Protein AF-A0AAU9MDN0-F1 (afdb_monomer_lite)

Secondary structure (DSSP, 8-state):
-PPP---S----S--S--PPTTTTT-TTS-SS------TT-TTTTT-TTSPPPP-GGGPPPTTTTTB-TTS-EEEEESSGGGGGGGGGGTTTEEEEE-TT--HHHHHHHHHHHHHTTPPBTTTTTTT--TTTTS-STT---GGGS-TTSTTSSS----PPPP--------PPPPPPP-------------------------------S----HHHHHHHHHHHHHHHHHHHHHGGGS-S------PPPPPPPPP-------

Structure (mmCIF, N/CA/C/O backbone):
data_AF-A0AAU9MDN0-F1
#
_entry.id   AF-A0AAU9MDN0-F1
#
loop_
_atom_site.group_PDB
_atom_site.id
_atom_site.type_symbol
_atom_site.label_atom_id
_atom_site.label_alt_id
_atom_site.label_comp_id
_atom_site.label_asym_id
_atom_site.label_entity_id
_atom_site.label_seq_id
_atom_site.pdbx_PDB_ins_code
_atom_site.Cartn_x
_atom_site.Cartn_y
_atom_site.Cartn_z
_atom_site.occupancy
_atom_site.B_iso_or_equiv
_atom_site.auth_seq_id
_atom_site.auth_comp_id
_atom_site.auth_asym_id
_atom_site.auth_atom_id
_atom_site.pdbx_PDB_model_num
ATOM 1 N N . MET A 1 1 ? -21.970 -11.352 7.120 1.00 69.19 1 MET A N 1
ATOM 2 C CA . MET A 1 1 ? -20.742 -10.568 6.832 1.00 69.19 1 MET A CA 1
ATOM 3 C C . MET A 1 1 ? -21.028 -9.624 5.678 1.00 69.19 1 MET A C 1
ATOM 5 O O . MET A 1 1 ? -21.740 -10.021 4.763 1.00 69.19 1 MET A O 1
ATOM 9 N N . ALA A 1 2 ? -20.500 -8.399 5.714 1.00 78.06 2 ALA A N 1
ATOM 10 C CA . ALA A 1 2 ? -20.718 -7.421 4.650 1.00 78.06 2 ALA A CA 1
ATOM 11 C C . ALA A 1 2 ? -20.192 -7.927 3.293 1.00 78.06 2 ALA A C 1
ATOM 13 O O . ALA A 1 2 ? -19.068 -8.423 3.198 1.00 78.06 2 ALA A O 1
ATOM 14 N N . VAL A 1 3 ? -21.004 -7.788 2.242 1.00 86.06 3 VAL A N 1
ATOM 15 C CA . VAL A 1 3 ? -20.636 -8.150 0.863 1.00 86.06 3 VAL A CA 1
ATOM 16 C C . VAL A 1 3 ? -19.946 -6.953 0.192 1.00 86.06 3 VAL A C 1
ATOM 18 O O . VAL A 1 3 ? -20.498 -5.841 0.234 1.00 86.06 3 VAL A O 1
ATOM 21 N N . PRO A 1 4 ? -18.769 -7.142 -0.439 1.00 90.19 4 PRO A N 1
ATOM 22 C CA . PRO A 1 4 ? -18.042 -6.056 -1.088 1.00 90.19 4 PRO A CA 1
ATOM 23 C C . PRO A 1 4 ? -18.844 -5.453 -2.247 1.00 90.19 4 PRO A C 1
ATOM 25 O O . PRO A 1 4 ? -19.547 -6.151 -2.972 1.00 90.19 4 PRO A O 1
ATOM 28 N N . LYS A 1 5 ? -18.721 -4.136 -2.442 1.00 89.75 5 LYS A N 1
ATOM 29 C CA . LYS A 1 5 ? -19.396 -3.392 -3.528 1.00 89.75 5 LYS A CA 1
ATOM 30 C C . LYS A 1 5 ? -18.687 -3.494 -4.895 1.00 89.75 5 LYS A C 1
ATOM 32 O O . LYS A 1 5 ? -19.172 -2.961 -5.883 1.00 89.75 5 LYS A O 1
ATOM 37 N N . LEU A 1 6 ? -17.488 -4.070 -4.964 1.00 89.75 6 LEU A N 1
ATOM 38 C CA . LEU A 1 6 ? -16.664 -4.030 -6.175 1.00 89.75 6 LEU A CA 1
ATOM 39 C C . LEU A 1 6 ? -17.163 -5.021 -7.245 1.00 89.75 6 LEU A C 1
ATOM 41 O O . LEU A 1 6 ? -16.894 -6.212 -7.140 1.00 89.75 6 LEU A O 1
ATOM 45 N N . ASP A 1 7 ? -17.758 -4.512 -8.325 1.00 88.25 7 ASP A N 1
ATOM 46 C CA . ASP A 1 7 ? -18.227 -5.355 -9.444 1.00 88.25 7 ASP A CA 1
ATOM 47 C C . ASP A 1 7 ? -17.101 -5.765 -10.415 1.00 88.25 7 ASP A C 1
ATOM 49 O O . ASP A 1 7 ? -17.151 -6.798 -11.079 1.00 88.25 7 ASP A O 1
ATOM 53 N N . LYS A 1 8 ? -16.054 -4.937 -10.535 1.00 91.62 8 LYS A N 1
ATOM 54 C CA . LYS A 1 8 ? -14.953 -5.171 -11.484 1.00 91.62 8 LYS A CA 1
ATOM 55 C C . LYS A 1 8 ? -13.886 -6.090 -10.901 1.00 91.62 8 LYS A C 1
ATOM 57 O O . LYS A 1 8 ? -13.297 -5.780 -9.869 1.00 91.62 8 LYS A O 1
ATOM 62 N N . LYS A 1 9 ? -13.505 -7.133 -11.644 1.00 93.19 9 LYS A N 1
ATOM 63 C CA . LYS A 1 9 ? -12.373 -8.003 -11.288 1.00 93.19 9 LYS A CA 1
ATOM 64 C C . LYS A 1 9 ? -11.064 -7.211 -11.169 1.00 93.19 9 LYS A C 1
ATOM 66 O O . LYS A 1 9 ? -10.693 -6.435 -12.051 1.00 93.19 9 LYS A O 1
ATOM 71 N N . ILE A 1 10 ? -10.322 -7.454 -10.091 1.00 95.06 10 ILE A N 1
ATOM 72 C CA . ILE A 1 10 ? -9.016 -6.833 -9.857 1.00 95.06 10 ILE A CA 1
ATOM 73 C C . ILE A 1 10 ? -7.977 -7.484 -10.777 1.00 95.06 10 ILE A C 1
ATOM 75 O O . ILE A 1 10 ? -7.613 -8.644 -10.596 1.00 95.06 10 ILE A O 1
ATOM 79 N N . VAL A 1 11 ? -7.449 -6.716 -11.733 1.00 94.81 11 VAL A N 1
ATOM 80 C CA . VAL A 1 11 ? -6.360 -7.150 -12.623 1.00 94.81 11 VAL A CA 1
ATOM 81 C C . VAL A 1 11 ? -5.083 -6.378 -12.292 1.00 94.81 11 VAL A C 1
ATOM 83 O O . VAL A 1 11 ? -5.055 -5.144 -12.302 1.00 94.81 11 VAL A O 1
ATOM 86 N N . LYS A 1 12 ? -3.994 -7.098 -12.003 1.00 95.00 12 LYS A N 1
ATOM 87 C CA . LYS A 1 12 ? -2.659 -6.514 -11.808 1.00 95.00 12 LYS A CA 1
ATOM 88 C C . LYS A 1 12 ? -1.812 -6.774 -13.053 1.00 95.00 12 LYS A C 1
ATOM 90 O O . LYS A 1 12 ? -1.468 -7.912 -13.335 1.00 95.00 12 LYS A O 1
ATOM 95 N N . LYS A 1 13 ? -1.431 -5.708 -13.766 1.00 95.62 13 LYS A N 1
ATOM 96 C CA . LYS A 1 13 ? -0.592 -5.783 -14.982 1.00 95.62 13 LYS A CA 1
ATOM 97 C C . LYS A 1 13 ? 0.788 -6.394 -14.729 1.00 95.62 13 LYS A C 1
ATOM 99 O O . LYS A 1 13 ? 1.384 -6.994 -15.613 1.00 95.62 13 LYS A O 1
ATOM 104 N N . ARG A 1 14 ? 1.322 -6.203 -13.521 1.00 94.25 14 ARG A N 1
ATOM 105 C CA . ARG A 1 14 ? 2.593 -6.774 -13.082 1.00 94.25 14 ARG A CA 1
ATOM 106 C C . ARG A 1 14 ? 2.520 -7.104 -11.600 1.00 94.25 14 ARG A C 1
ATOM 108 O O . ARG A 1 14 ? 2.112 -6.260 -10.808 1.00 94.25 14 ARG A O 1
ATOM 115 N N . VAL A 1 15 ? 2.959 -8.307 -11.240 1.00 94.19 15 VAL A N 1
ATOM 116 C CA . VAL A 1 15 ? 3.065 -8.758 -9.841 1.00 94.19 15 VAL A CA 1
ATOM 117 C C . VAL A 1 15 ? 4.504 -8.634 -9.328 1.00 94.19 15 VAL A C 1
ATOM 119 O O . VAL A 1 15 ? 4.735 -8.275 -8.175 1.00 94.19 15 VAL A O 1
ATOM 122 N N . LYS A 1 16 ? 5.496 -8.860 -10.202 1.00 93.94 16 LYS A N 1
ATOM 123 C CA . LYS A 1 16 ? 6.920 -8.754 -9.858 1.00 93.94 16 LYS A CA 1
ATOM 124 C C . LYS A 1 16 ? 7.295 -7.317 -9.481 1.00 93.94 16 LYS A C 1
ATOM 126 O O . LYS A 1 16 ? 7.032 -6.380 -10.237 1.00 93.94 16 LYS A O 1
ATOM 131 N N . LYS A 1 17 ? 7.974 -7.164 -8.340 1.00 94.50 17 LYS A N 1
ATOM 132 C CA . LYS A 1 17 ? 8.512 -5.880 -7.871 1.00 94.50 17 LYS A CA 1
ATOM 133 C C . LYS A 1 17 ? 9.587 -5.350 -8.825 1.00 94.50 17 LYS A C 1
ATOM 135 O O . LYS A 1 17 ? 10.364 -6.113 -9.404 1.00 94.50 17 LYS A O 1
ATOM 140 N N . PHE A 1 18 ? 9.651 -4.030 -8.961 1.00 95.88 18 PHE A N 1
ATOM 141 C CA . PHE A 1 18 ? 10.723 -3.353 -9.686 1.00 95.88 18 PHE A CA 1
ATOM 142 C C . PHE A 1 18 ? 11.969 -3.300 -8.801 1.00 95.88 18 PHE A C 1
ATOM 144 O O . PHE A 1 18 ? 12.094 -2.418 -7.956 1.00 95.88 18 PHE A O 1
ATOM 151 N N . LYS A 1 19 ? 12.874 -4.264 -8.978 1.00 95.06 19 LYS A N 1
ATOM 152 C CA . LYS A 1 19 ? 14.134 -4.321 -8.229 1.00 95.06 19 LYS A CA 1
ATOM 153 C C . LYS A 1 19 ? 15.161 -3.361 -8.818 1.00 95.06 19 LYS A C 1
ATOM 155 O O . LYS A 1 19 ? 15.294 -3.272 -10.043 1.00 95.06 19 LYS A O 1
ATOM 160 N N . ARG A 1 20 ? 15.917 -2.674 -7.960 1.00 95.50 20 ARG A N 1
ATOM 161 C CA . ARG A 1 20 ? 17.085 -1.891 -8.384 1.00 95.50 20 ARG A CA 1
ATOM 162 C C . ARG A 1 20 ? 18.111 -2.814 -9.063 1.00 95.50 20 ARG A C 1
ATOM 164 O O . ARG A 1 20 ? 18.390 -3.883 -8.516 1.00 95.50 20 ARG A O 1
ATOM 171 N N . PRO A 1 21 ? 18.682 -2.442 -10.226 1.00 94.00 21 PRO A N 1
ATOM 172 C CA . PRO A 1 21 ? 19.736 -3.247 -10.833 1.00 94.00 21 PRO A CA 1
ATOM 173 C C . PRO A 1 21 ? 20.902 -3.382 -9.858 1.00 94.00 21 PRO A C 1
ATOM 175 O O . PRO A 1 21 ? 21.239 -2.406 -9.183 1.00 94.00 21 PRO A O 1
ATOM 178 N N . HIS A 1 22 ? 21.511 -4.564 -9.830 1.00 92.75 22 HIS A N 1
ATOM 179 C CA . HIS A 1 22 ? 22.658 -4.899 -8.996 1.00 92.75 22 HIS A CA 1
ATOM 180 C C . HIS A 1 22 ? 22.382 -5.072 -7.488 1.00 92.75 22 HIS A C 1
ATOM 182 O O . HIS A 1 22 ? 23.324 -5.223 -6.715 1.00 92.75 22 HIS A O 1
ATOM 188 N N . SER A 1 23 ? 21.115 -5.058 -7.060 1.00 94.62 23 SER A N 1
ATOM 189 C CA . SER A 1 23 ? 20.733 -5.312 -5.654 1.00 94.62 23 SER A CA 1
ATOM 190 C C . SER A 1 23 ? 20.836 -6.782 -5.231 1.00 94.62 23 SER A C 1
ATOM 192 O O . SER A 1 23 ? 20.790 -7.098 -4.051 1.00 94.62 23 SER A O 1
ATOM 194 N N . ASP A 1 24 ? 20.968 -7.672 -6.203 1.00 93.12 24 ASP A N 1
ATOM 195 C CA . ASP A 1 24 ? 21.075 -9.119 -6.071 1.00 93.12 24 ASP A CA 1
ATOM 196 C C . ASP A 1 24 ? 22.480 -9.590 -5.663 1.00 93.12 24 ASP A C 1
ATOM 198 O O . ASP A 1 24 ? 22.595 -10.519 -4.872 1.00 93.12 24 ASP A O 1
ATOM 202 N N . TRP A 1 25 ? 23.539 -8.928 -6.138 1.00 93.44 25 TRP A N 1
ATOM 203 C CA . TRP A 1 25 ? 24.933 -9.269 -5.799 1.00 93.44 25 TRP A CA 1
ATOM 204 C C . TRP A 1 25 ? 25.565 -8.303 -4.793 1.00 93.44 25 TRP A C 1
ATOM 206 O O . TRP A 1 25 ? 26.497 -8.679 -4.090 1.00 93.44 25 TRP A O 1
ATOM 216 N N . LYS A 1 26 ? 25.079 -7.056 -4.696 1.00 93.88 26 LYS A N 1
ATOM 217 C CA . LYS A 1 26 ? 25.593 -6.059 -3.744 1.00 93.88 26 LYS A CA 1
ATOM 218 C C . LYS A 1 26 ? 24.603 -5.811 -2.617 1.00 93.88 26 LYS A C 1
ATOM 220 O O . LYS A 1 26 ? 23.637 -5.075 -2.790 1.00 93.88 26 LYS A O 1
ATOM 225 N N . ILE A 1 27 ? 24.927 -6.300 -1.422 1.00 94.69 27 ILE A N 1
ATOM 226 C CA . ILE A 1 27 ? 24.117 -6.122 -0.201 1.00 94.69 27 ILE A CA 1
ATOM 227 C C . ILE A 1 27 ? 23.950 -4.634 0.175 1.00 94.69 27 ILE A C 1
ATOM 229 O O . ILE A 1 27 ? 22.906 -4.216 0.687 1.00 94.69 27 ILE A O 1
ATOM 233 N N . CYS A 1 28 ? 24.954 -3.798 -0.122 1.00 96.12 28 CYS A N 1
ATOM 234 C CA . CYS A 1 28 ? 24.878 -2.348 0.087 1.00 96.12 28 CYS A CA 1
ATOM 235 C C . CYS A 1 28 ? 23.832 -1.672 -0.822 1.00 96.12 28 CYS A C 1
ATOM 237 O O . CYS A 1 28 ? 23.254 -0.641 -0.467 1.00 96.12 28 CYS A O 1
ATOM 239 N N . VAL A 1 29 ? 23.532 -2.267 -1.981 1.00 95.19 29 VAL A N 1
ATOM 240 C CA . VAL A 1 29 ? 22.537 -1.766 -2.927 1.00 95.19 29 VAL A CA 1
ATOM 241 C C . VAL A 1 29 ? 21.167 -2.322 -2.546 1.00 95.19 29 VAL A C 1
ATOM 243 O O . VAL A 1 29 ? 20.805 -3.442 -2.882 1.00 95.19 29 VAL A O 1
ATOM 246 N N . LYS A 1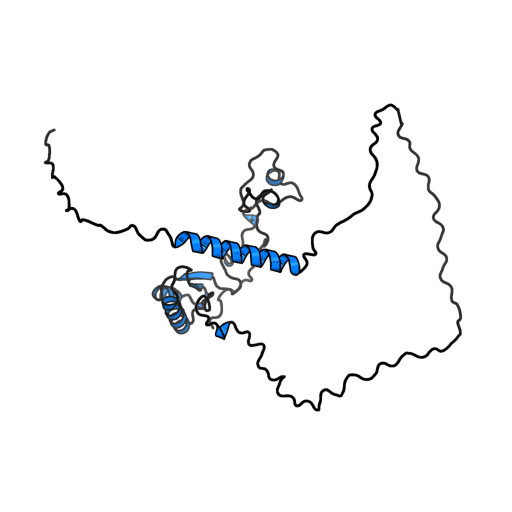 30 ? 20.357 -1.502 -1.872 1.00 95.88 30 LYS A N 1
ATOM 247 C CA . LYS A 1 30 ? 18.993 -1.891 -1.484 1.00 95.88 30 LYS A CA 1
ATOM 248 C C . LYS A 1 30 ? 18.093 -2.155 -2.700 1.00 95.88 30 LYS A C 1
ATOM 250 O O . LYS A 1 30 ? 18.216 -1.495 -3.733 1.00 95.88 30 LYS A O 1
ATOM 255 N N . GLU A 1 31 ? 17.135 -3.067 -2.529 1.00 95.44 31 GLU A N 1
ATOM 256 C CA . GLU A 1 31 ? 16.195 -3.510 -3.574 1.00 95.44 31 GLU A CA 1
ATOM 257 C C . GLU A 1 31 ? 15.239 -2.399 -4.052 1.00 95.44 31 GLU A C 1
ATOM 259 O O . GLU A 1 31 ? 14.734 -2.463 -5.175 1.00 95.44 31 GLU A O 1
ATOM 264 N N . ASN A 1 32 ? 15.023 -1.358 -3.234 1.00 96.12 32 ASN A N 1
ATOM 265 C CA . ASN A 1 32 ? 14.142 -0.235 -3.559 1.00 96.12 32 ASN A CA 1
ATOM 266 C C . ASN A 1 32 ? 14.541 0.438 -4.884 1.00 96.12 32 ASN A C 1
ATOM 268 O O . ASN A 1 32 ? 15.697 0.826 -5.082 1.00 96.12 32 ASN A O 1
ATOM 272 N N . TRP A 1 33 ? 13.564 0.607 -5.776 1.00 96.06 33 TRP A N 1
ATOM 273 C CA . TRP A 1 33 ? 13.793 1.126 -7.115 1.00 96.06 33 TRP A CA 1
ATOM 274 C C . TRP A 1 33 ? 14.420 2.525 -7.091 1.00 96.06 33 TRP A C 1
ATOM 276 O O . TRP A 1 33 ? 13.941 3.449 -6.434 1.00 96.06 33 TRP A O 1
ATOM 286 N N . ARG A 1 34 ? 15.476 2.702 -7.887 1.00 95.25 34 ARG A N 1
ATOM 287 C CA . ARG A 1 34 ? 16.082 3.998 -8.202 1.00 95.25 34 ARG A CA 1
ATOM 288 C C . ARG A 1 34 ? 16.349 4.044 -9.699 1.00 95.25 34 ARG A C 1
ATOM 290 O O . ARG A 1 34 ? 16.872 3.081 -10.259 1.00 95.25 34 ARG A O 1
ATOM 297 N N . ARG A 1 35 ? 16.000 5.157 -10.349 1.00 95.25 35 ARG A N 1
ATOM 298 C CA . ARG A 1 35 ? 16.222 5.328 -11.790 1.00 95.25 35 ARG A CA 1
ATOM 299 C C . ARG A 1 35 ? 17.735 5.369 -12.079 1.00 95.25 35 ARG A C 1
ATOM 301 O O . ARG A 1 35 ? 18.407 6.244 -11.531 1.00 95.25 35 ARG A O 1
ATOM 308 N N . PRO A 1 36 ? 18.285 4.461 -12.909 1.00 96.06 36 PRO A N 1
ATOM 309 C CA . PRO A 1 36 ? 19.705 4.481 -13.248 1.00 96.06 36 PRO A CA 1
ATOM 310 C C . PRO A 1 36 ? 20.035 5.697 -14.121 1.00 96.06 36 PRO A C 1
ATOM 312 O O . PRO A 1 36 ? 19.347 5.956 -15.109 1.00 96.06 36 PRO A O 1
ATOM 315 N N . LYS A 1 37 ? 21.088 6.433 -13.749 1.00 96.44 37 LYS A N 1
ATOM 316 C CA . LYS A 1 37 ? 21.510 7.670 -14.430 1.00 96.44 37 LYS A CA 1
ATOM 317 C C . LYS A 1 37 ? 22.693 7.478 -15.390 1.00 96.44 37 LYS A C 1
ATOM 319 O O . LYS A 1 37 ? 22.777 8.201 -16.372 1.00 96.44 37 LYS A O 1
ATOM 324 N N . GLY A 1 38 ? 23.565 6.497 -15.136 1.00 96.31 38 GLY A N 1
ATOM 325 C CA . GLY A 1 38 ? 24.814 6.302 -15.886 1.00 96.31 38 GLY A CA 1
ATOM 326 C C . GLY A 1 38 ? 24.624 6.051 -17.386 1.00 96.31 38 GLY A C 1
ATOM 327 O O . GLY A 1 38 ? 23.648 5.412 -17.805 1.00 96.31 38 GLY A O 1
ATOM 328 N N . ILE A 1 39 ? 25.576 6.534 -18.188 1.00 96.06 39 ILE A N 1
ATOM 329 C CA . ILE A 1 39 ? 25.499 6.492 -19.652 1.00 96.06 39 ILE A CA 1
ATOM 330 C C . ILE A 1 39 ? 25.466 5.060 -20.194 1.00 96.06 39 ILE A C 1
ATOM 332 O O . ILE A 1 39 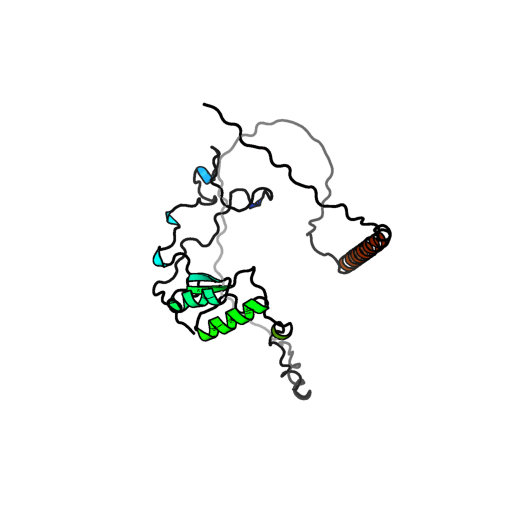? 24.644 4.801 -21.077 1.00 96.06 39 ILE A O 1
ATOM 336 N N . ASP A 1 40 ? 26.221 4.136 -19.591 1.00 96.06 40 ASP A N 1
ATOM 337 C CA . ASP A 1 40 ? 26.353 2.722 -19.995 1.00 96.06 40 ASP A CA 1
ATOM 338 C C . ASP A 1 40 ? 25.369 1.777 -19.308 1.00 96.06 40 ASP A C 1
ATOM 340 O O . ASP A 1 40 ? 25.414 0.557 -19.475 1.00 96.06 40 ASP A O 1
ATOM 344 N N . SER A 1 41 ? 24.428 2.314 -18.526 1.00 96.06 41 SER A N 1
ATOM 345 C CA . SER A 1 41 ? 23.441 1.466 -17.870 1.00 96.06 41 SER A CA 1
ATOM 346 C C . SER A 1 41 ? 22.545 0.775 -18.899 1.00 96.06 41 SER A C 1
ATOM 348 O O . SER A 1 41 ? 21.703 1.412 -19.540 1.00 96.06 41 SER A O 1
ATOM 350 N N . ARG A 1 42 ? 22.655 -0.558 -18.977 1.00 95.69 42 ARG A N 1
ATOM 351 C CA . ARG A 1 42 ? 21.802 -1.393 -19.838 1.00 95.69 42 ARG A CA 1
ATOM 352 C C . ARG A 1 42 ? 20.307 -1.188 -19.568 1.00 95.69 42 ARG A C 1
ATOM 354 O O . ARG A 1 42 ? 19.497 -1.171 -20.489 1.00 95.69 42 ARG A O 1
ATOM 361 N N . VAL A 1 43 ? 19.944 -0.970 -18.302 1.00 96.06 43 VAL A N 1
ATOM 362 C CA . VAL A 1 43 ? 18.557 -0.701 -17.887 1.00 96.06 43 VAL A CA 1
ATOM 363 C C . VAL A 1 43 ? 18.077 0.661 -18.395 1.00 96.06 43 VAL A C 1
ATOM 365 O O . VAL A 1 43 ? 16.969 0.747 -18.915 1.00 96.06 43 VAL A O 1
ATOM 368 N N . ARG A 1 44 ? 18.906 1.716 -18.311 1.00 96.25 44 ARG A N 1
ATOM 369 C CA . ARG A 1 44 ? 18.563 3.056 -18.834 1.00 96.25 44 ARG A CA 1
ATOM 370 C C . ARG A 1 44 ? 18.349 3.028 -20.349 1.00 96.25 44 ARG A C 1
ATOM 372 O O . ARG A 1 44 ? 17.407 3.644 -20.837 1.00 96.25 44 ARG A O 1
ATOM 379 N N . ARG A 1 45 ? 19.200 2.284 -21.065 1.00 96.19 45 ARG A N 1
ATOM 380 C CA . ARG A 1 45 ? 19.129 2.070 -22.522 1.00 96.19 45 ARG A CA 1
ATOM 381 C C . ARG A 1 45 ? 18.033 1.072 -22.949 1.00 96.19 45 ARG A C 1
ATOM 383 O O . ARG A 1 45 ? 17.836 0.883 -24.139 1.00 96.19 45 ARG A O 1
ATOM 390 N N . LYS A 1 46 ? 17.293 0.473 -22.001 1.00 95.25 46 LYS A N 1
ATOM 391 C CA . LYS A 1 46 ? 16.170 -0.460 -22.238 1.00 95.25 46 LYS A CA 1
ATOM 392 C C . LYS A 1 46 ? 16.530 -1.691 -23.084 1.00 95.25 46 LYS A C 1
ATOM 394 O O . LYS A 1 46 ? 15.729 -2.135 -23.903 1.00 95.25 46 LYS A O 1
ATOM 399 N N . PHE A 1 47 ? 17.710 -2.271 -22.867 1.00 96.12 47 PHE A N 1
ATOM 400 C CA . PHE A 1 47 ? 18.047 -3.549 -23.501 1.00 96.12 47 PHE A CA 1
ATOM 401 C C . PHE A 1 47 ? 17.052 -4.658 -23.112 1.00 96.12 47 PHE A C 1
ATOM 403 O O . PHE A 1 47 ? 16.410 -4.612 -22.059 1.00 96.12 47 PHE A O 1
ATOM 410 N N . LYS A 1 48 ? 16.930 -5.682 -23.960 1.00 95.12 48 LYS A N 1
ATOM 411 C CA . LYS A 1 48 ? 16.158 -6.892 -23.643 1.00 95.12 48 LYS A CA 1
ATOM 412 C C . LYS A 1 48 ? 16.894 -7.721 -22.576 1.00 95.12 48 LYS A C 1
ATOM 414 O O . LYS A 1 48 ? 18.105 -7.604 -22.416 1.00 95.12 48 LYS A O 1
ATOM 419 N N . GLY A 1 49 ? 16.158 -8.524 -21.808 1.00 93.12 49 GLY A N 1
ATOM 420 C CA . GLY A 1 49 ? 16.723 -9.417 -20.781 1.00 93.12 49 GLY A CA 1
ATOM 421 C C . GLY A 1 49 ? 17.129 -8.754 -19.456 1.00 93.12 49 GLY A C 1
ATOM 422 O O . GLY A 1 49 ? 17.384 -9.458 -18.483 1.00 93.12 49 GLY A O 1
ATOM 423 N N . VAL A 1 50 ? 17.141 -7.419 -19.363 1.00 93.31 50 VAL A N 1
ATOM 424 C CA . VAL A 1 50 ? 17.398 -6.704 -18.099 1.00 93.31 50 VAL A CA 1
ATOM 425 C C . VAL A 1 50 ? 16.105 -6.299 -17.386 1.00 93.31 50 VAL A C 1
ATOM 427 O O . VAL A 1 50 ? 14.997 -6.429 -17.912 1.00 93.31 50 VAL A O 1
ATOM 430 N N . THR A 1 51 ? 16.223 -5.806 -16.150 1.00 92.38 51 THR A N 1
ATOM 431 C CA . THR A 1 51 ? 15.061 -5.359 -15.377 1.00 92.38 51 THR A CA 1
ATOM 432 C C . THR A 1 51 ? 14.346 -4.195 -16.067 1.00 92.38 51 THR A C 1
ATOM 434 O O . THR A 1 51 ? 14.921 -3.142 -16.331 1.00 92.38 51 THR A O 1
ATOM 437 N N . LEU A 1 52 ? 13.053 -4.381 -16.349 1.00 93.75 52 LEU A N 1
ATOM 438 C CA . LEU A 1 52 ? 12.204 -3.334 -16.921 1.00 93.75 52 LEU A CA 1
ATOM 439 C C . LEU A 1 52 ? 12.057 -2.163 -15.945 1.00 93.75 52 LEU A C 1
ATOM 441 O O . LEU A 1 52 ? 11.839 -2.379 -14.750 1.00 93.75 52 LEU A O 1
ATOM 445 N N . MET A 1 53 ? 12.105 -0.942 -16.472 1.00 95.06 53 MET A N 1
ATOM 446 C CA . MET A 1 53 ? 11.846 0.277 -15.706 1.00 95.06 53 MET A CA 1
ATOM 447 C C . MET A 1 53 ? 10.349 0.418 -15.366 1.00 95.06 53 MET A C 1
ATOM 449 O O . MET A 1 53 ? 9.520 -0.151 -16.075 1.00 95.06 53 MET A O 1
ATOM 453 N N . PRO A 1 54 ? 9.981 1.147 -14.296 1.00 96.88 54 PRO A N 1
ATOM 454 C CA . PRO A 1 54 ? 8.609 1.570 -14.042 1.00 96.88 54 PRO A CA 1
ATOM 455 C C . PRO A 1 54 ? 8.166 2.672 -15.009 1.00 96.88 54 PRO A C 1
ATOM 457 O O . PRO A 1 54 ? 8.883 3.649 -15.238 1.00 96.88 54 PRO A O 1
ATOM 460 N N . ASN A 1 55 ? 6.945 2.524 -15.516 1.00 95.50 55 ASN A N 1
ATOM 461 C CA . ASN A 1 55 ? 6.278 3.413 -16.465 1.00 95.50 55 ASN A CA 1
ATOM 462 C C . ASN A 1 55 ? 4.828 3.601 -16.000 1.00 95.50 55 ASN A C 1
ATOM 464 O O . ASN A 1 55 ? 4.267 2.703 -15.364 1.00 95.50 55 ASN A O 1
ATOM 468 N N . ILE A 1 56 ? 4.177 4.688 -16.429 1.00 96.69 56 ILE A N 1
ATOM 469 C CA . ILE A 1 56 ? 2.743 4.918 -16.182 1.00 96.69 56 ILE A CA 1
ATOM 470 C C . ILE A 1 56 ? 1.857 3.780 -16.725 1.00 96.69 56 ILE A C 1
ATOM 472 O O . ILE A 1 56 ? 0.843 3.438 -16.121 1.00 96.69 56 ILE A O 1
ATOM 476 N N . GLY A 1 57 ? 2.289 3.109 -17.802 1.00 96.38 57 GLY A N 1
ATOM 477 C CA . GLY A 1 57 ? 1.566 1.994 -18.424 1.00 96.38 57 GLY A CA 1
ATOM 478 C C . GLY A 1 57 ? 1.318 0.792 -17.503 1.00 96.38 57 GLY A C 1
ATOM 479 O O . GLY A 1 57 ? 0.322 0.091 -17.682 1.00 96.38 57 GLY A O 1
ATOM 480 N N . TYR A 1 58 ? 2.145 0.588 -16.470 1.00 96.31 58 TYR A N 1
ATOM 481 C CA . TYR A 1 58 ? 1.931 -0.468 -15.469 1.00 96.31 58 TYR A CA 1
ATOM 482 C C . TYR A 1 58 ? 0.874 -0.111 -14.413 1.00 96.31 58 TYR A C 1
ATOM 484 O O . TYR A 1 58 ? 0.529 -0.959 -13.589 1.00 96.31 58 TYR A O 1
ATOM 492 N N . GLY A 1 59 ? 0.346 1.117 -14.422 1.00 95.69 59 GLY A N 1
ATOM 493 C CA . GLY A 1 59 ? -0.710 1.549 -13.512 1.00 95.69 59 GLY A CA 1
ATOM 494 C C . GLY A 1 59 ? -1.957 0.665 -13.613 1.00 95.69 59 GLY A C 1
ATOM 495 O O . GLY A 1 59 ? -2.393 0.308 -14.711 1.00 95.69 59 GLY A O 1
ATOM 496 N N . SER A 1 60 ? -2.522 0.309 -12.457 1.00 95.31 60 SER A N 1
ATOM 497 C CA . SER A 1 60 ? -3.807 -0.401 -12.356 1.00 95.31 60 SER A CA 1
ATOM 498 C C . SER A 1 60 ? -4.982 0.522 -12.697 1.00 95.31 60 SER A C 1
ATOM 500 O O . SER A 1 60 ? -4.844 1.749 -12.629 1.00 95.31 60 SER A O 1
ATOM 502 N N . ASP A 1 61 ? -6.130 -0.072 -13.055 1.00 95.31 61 ASP A N 1
ATOM 503 C CA . ASP A 1 61 ? -7.372 0.671 -13.311 1.00 95.31 61 ASP A CA 1
ATOM 504 C C . ASP A 1 61 ? -7.708 1.572 -12.111 1.00 95.31 61 ASP A C 1
ATOM 506 O O . ASP A 1 61 ? -7.581 1.162 -10.954 1.00 95.31 61 ASP A O 1
ATOM 510 N N . LYS A 1 62 ? -8.153 2.801 -12.386 1.00 94.38 62 LYS A N 1
ATOM 511 C CA . LYS A 1 62 ? -8.491 3.809 -11.376 1.00 94.38 62 LYS A CA 1
ATOM 512 C C . LYS A 1 62 ? -9.541 3.279 -10.396 1.00 94.38 62 LYS A C 1
ATOM 514 O O . LYS A 1 62 ? -9.420 3.539 -9.204 1.00 94.38 62 LYS A O 1
ATOM 519 N N . LYS A 1 63 ? -10.508 2.482 -10.875 1.00 92.94 63 LYS A N 1
ATOM 520 C CA . LYS A 1 63 ? -11.553 1.876 -10.029 1.00 92.94 63 LYS A CA 1
ATOM 521 C C . LYS A 1 63 ? -11.018 0.801 -9.074 1.00 92.94 63 LYS A C 1
ATOM 523 O O . LYS A 1 63 ? -11.505 0.711 -7.959 1.00 92.94 63 LYS A O 1
ATOM 528 N N . THR A 1 64 ? -10.014 0.016 -9.476 1.00 94.25 64 THR A N 1
ATOM 529 C CA . THR A 1 64 ? -9.476 -1.117 -8.678 1.00 94.25 64 THR A CA 1
ATOM 530 C C . THR A 1 64 ? -8.206 -0.759 -7.897 1.00 94.25 64 THR A C 1
ATOM 532 O O . THR A 1 64 ? -7.605 -1.595 -7.211 1.00 94.25 64 THR A O 1
ATOM 535 N N . ARG A 1 65 ? -7.753 0.494 -7.999 1.00 94.19 65 ARG A N 1
ATOM 536 C CA . ARG A 1 65 ? -6.561 0.972 -7.305 1.00 94.19 65 ARG A CA 1
ATOM 537 C C . ARG A 1 65 ? -6.794 0.956 -5.790 1.00 94.19 65 ARG A C 1
ATOM 539 O O . ARG A 1 65 ? -7.848 1.361 -5.317 1.00 94.19 65 ARG A O 1
ATOM 546 N N . HIS A 1 66 ? -5.789 0.504 -5.039 1.00 94.25 66 HIS A N 1
ATOM 547 C CA . HIS A 1 66 ? -5.802 0.401 -3.568 1.00 94.25 66 HIS A CA 1
ATOM 548 C C . HIS A 1 66 ? -6.824 -0.575 -2.955 1.00 94.25 66 HIS A C 1
ATOM 550 O O . HIS A 1 66 ? -6.969 -0.603 -1.736 1.00 94.25 66 HIS A O 1
ATOM 556 N N . TYR A 1 67 ? -7.475 -1.412 -3.762 1.00 94.88 67 TYR A N 1
ATOM 557 C CA . TYR A 1 67 ? -8.279 -2.517 -3.246 1.00 94.88 67 TYR A CA 1
ATOM 558 C C . TYR A 1 67 ? -7.410 -3.690 -2.788 1.00 94.88 67 TYR A C 1
ATOM 560 O O . TYR A 1 67 ? -6.391 -4.017 -3.414 1.00 94.88 67 TYR A O 1
ATOM 568 N N . LEU A 1 68 ? -7.852 -4.323 -1.706 1.00 93.88 68 LEU A N 1
ATOM 569 C CA . LEU A 1 68 ? -7.375 -5.607 -1.219 1.00 93.88 68 LEU A CA 1
ATOM 570 C C . LEU A 1 68 ? -7.994 -6.744 -2.051 1.00 93.88 68 LEU A C 1
ATOM 572 O O . LEU A 1 68 ? -9.013 -6.549 -2.716 1.00 93.88 68 LEU A O 1
ATOM 576 N N . PRO A 1 69 ? -7.401 -7.950 -2.016 1.00 92.62 69 PRO A N 1
ATOM 577 C CA . PRO A 1 69 ? -7.961 -9.114 -2.706 1.00 92.62 69 PRO A CA 1
ATOM 578 C C . PRO A 1 69 ? -9.345 -9.528 -2.178 1.00 92.62 69 PRO A C 1
ATOM 580 O O . PRO A 1 69 ? -10.088 -10.175 -2.902 1.00 92.62 69 PRO A O 1
ATOM 583 N N . ASN A 1 70 ? -9.709 -9.116 -0.958 1.00 90.75 70 ASN A N 1
ATOM 584 C CA . ASN A 1 70 ? -11.037 -9.324 -0.369 1.00 90.75 70 ASN A CA 1
ATOM 585 C C . ASN A 1 70 ? -12.142 -8.436 -0.985 1.00 90.75 70 ASN A C 1
ATOM 587 O O . ASN A 1 70 ? -13.301 -8.576 -0.614 1.00 90.75 70 ASN A O 1
ATOM 591 N N . GLY A 1 71 ? -11.800 -7.504 -1.884 1.00 92.31 71 GLY A N 1
ATOM 592 C CA . GLY A 1 71 ? -12.762 -6.596 -2.515 1.00 92.31 71 GLY A CA 1
ATOM 593 C C . GLY A 1 71 ? -13.057 -5.312 -1.731 1.00 92.31 71 GLY A C 1
ATOM 594 O O . GLY A 1 71 ? -13.872 -4.510 -2.183 1.00 92.31 71 GLY A O 1
ATOM 595 N N . PHE A 1 72 ? -12.362 -5.061 -0.619 1.00 94.62 72 PHE A N 1
ATOM 596 C CA . PHE A 1 72 ? -12.472 -3.835 0.177 1.00 94.62 72 PHE A CA 1
ATOM 597 C C . PHE A 1 72 ? -11.238 -2.938 0.016 1.00 94.62 72 PHE A C 1
ATOM 599 O O . PHE A 1 72 ? -10.156 -3.378 -0.374 1.00 94.62 72 PHE A O 1
ATOM 606 N N . LYS A 1 73 ? -11.377 -1.653 0.340 1.00 94.62 73 LYS A N 1
ATOM 607 C CA . LYS A 1 73 ? -10.249 -0.736 0.545 1.00 94.62 73 LYS A CA 1
ATOM 608 C C . LYS A 1 73 ? -9.837 -0.766 2.011 1.00 94.62 73 LYS A C 1
ATOM 610 O O . LYS A 1 73 ? -10.692 -0.726 2.887 1.00 94.62 73 LYS A O 1
ATOM 615 N N . LYS A 1 74 ? -8.538 -0.777 2.299 1.00 94.88 74 LYS A N 1
ATOM 616 C CA . LYS A 1 74 ? -8.084 -0.684 3.692 1.00 94.88 74 LYS A CA 1
ATOM 617 C C . LYS A 1 74 ? -8.232 0.729 4.240 1.00 94.88 74 LYS A C 1
ATOM 619 O O . LYS A 1 74 ? -7.844 1.692 3.579 1.00 94.88 74 LYS A O 1
ATOM 624 N N . PHE A 1 75 ? -8.726 0.820 5.463 1.00 95.50 75 PHE A N 1
ATOM 625 C CA . PHE A 1 75 ? -8.720 2.021 6.278 1.00 95.50 75 PHE A CA 1
ATOM 626 C C . PHE A 1 75 ? -8.025 1.698 7.599 1.00 95.50 75 PHE A C 1
ATOM 628 O O . PHE A 1 75 ? -8.410 0.749 8.280 1.00 95.50 75 PHE A O 1
ATOM 635 N N . VAL A 1 76 ? -6.964 2.433 7.927 1.00 95.44 76 VAL A N 1
ATOM 636 C CA . VAL A 1 76 ? -6.201 2.191 9.156 1.00 95.44 76 VAL A CA 1
ATOM 637 C C . VAL A 1 76 ? -6.910 2.882 10.315 1.00 95.44 76 VAL A C 1
ATOM 639 O O . VAL A 1 76 ? -7.205 4.066 10.216 1.00 95.44 76 VAL A O 1
ATOM 642 N N . VAL A 1 77 ? -7.178 2.137 11.387 1.00 96.12 77 VAL A N 1
ATOM 643 C CA . VAL A 1 77 ? -7.931 2.589 12.564 1.00 96.12 77 VAL A CA 1
ATOM 644 C C . VAL A 1 77 ? -7.029 2.574 13.794 1.00 96.12 77 VAL A C 1
ATOM 646 O O . VAL A 1 77 ? -6.349 1.576 14.062 1.00 96.12 77 VAL A O 1
ATOM 649 N N . HIS A 1 78 ? -7.053 3.658 14.566 1.00 95.12 78 HIS A N 1
ATOM 650 C CA . HIS A 1 78 ? -6.327 3.802 15.828 1.00 95.12 78 HIS A CA 1
ATOM 651 C C . HIS A 1 78 ? -7.235 3.652 17.054 1.00 95.12 78 HIS A C 1
ATOM 653 O O . HIS A 1 78 ? -6.801 3.104 18.069 1.00 95.12 78 HIS A O 1
ATOM 659 N N . ASN A 1 79 ? -8.488 4.107 16.959 1.00 94.56 79 ASN A N 1
ATOM 660 C CA . ASN A 1 79 ? -9.429 4.183 18.079 1.00 94.56 79 ASN A CA 1
ATOM 661 C C . ASN A 1 79 ? -10.814 3.626 17.712 1.00 94.56 79 ASN A C 1
ATOM 663 O O . ASN A 1 79 ? -11.187 3.595 16.544 1.00 94.56 79 ASN A O 1
ATOM 667 N N . ALA A 1 80 ? -11.626 3.262 18.712 1.00 93.44 80 ALA A N 1
ATOM 668 C CA . ALA A 1 80 ? -12.991 2.769 18.480 1.00 93.44 80 ALA A CA 1
ATOM 669 C C . ALA A 1 80 ? -13.910 3.814 17.815 1.00 93.44 80 ALA A C 1
ATOM 671 O O . ALA A 1 80 ? -14.748 3.451 16.997 1.00 93.44 80 ALA A O 1
ATOM 672 N N . LYS A 1 81 ? -13.710 5.110 18.096 1.00 93.69 81 LYS A N 1
ATOM 673 C CA . LYS A 1 81 ? -14.485 6.209 17.486 1.00 93.69 81 LYS A CA 1
ATOM 674 C C . LYS A 1 81 ? -14.286 6.312 15.970 1.00 93.69 81 LYS A C 1
ATOM 676 O O . LYS A 1 81 ? -15.204 6.646 15.238 1.00 93.69 81 LYS A O 1
ATOM 681 N N . GLU A 1 82 ? -13.099 5.972 15.473 1.00 93.00 82 GLU A N 1
ATOM 682 C CA . GLU A 1 82 ? -12.803 6.010 14.033 1.00 93.00 82 GLU A CA 1
ATOM 683 C C . GLU A 1 82 ? -13.554 4.920 13.248 1.00 93.00 82 GLU A C 1
ATOM 685 O O . GLU A 1 82 ? -13.714 5.042 12.034 1.00 93.00 82 GLU A O 1
ATOM 690 N N . LEU A 1 83 ? -14.065 3.880 13.922 1.00 93.69 83 LEU A N 1
ATOM 691 C CA . LEU A 1 83 ? -14.941 2.886 13.294 1.00 93.69 83 LEU A CA 1
ATOM 692 C C . LEU A 1 83 ? -16.308 3.463 12.920 1.00 93.69 83 LEU A C 1
ATOM 694 O O . LEU A 1 83 ? -16.939 2.960 11.996 1.00 93.69 83 LEU A O 1
ATOM 698 N N . GLU A 1 84 ? -16.762 4.520 13.592 1.00 91.75 84 GLU A N 1
ATOM 699 C CA . GLU A 1 84 ? -18.068 5.131 13.323 1.00 91.75 84 GLU A CA 1
ATOM 700 C C . GLU A 1 84 ? -18.085 5.798 11.944 1.00 91.75 84 GLU A C 1
ATOM 702 O O . GLU A 1 84 ? -19.066 5.699 11.213 1.00 91.75 84 GLU A O 1
ATOM 707 N N . VAL A 1 85 ? -16.944 6.342 11.506 1.00 91.56 85 VAL A N 1
ATOM 708 C CA . VAL A 1 85 ? -16.755 6.859 10.139 1.00 91.56 85 VAL A CA 1
ATOM 709 C C . VAL A 1 85 ? -16.954 5.757 9.088 1.00 91.56 85 VAL A C 1
ATOM 711 O O . VAL A 1 85 ? -17.395 6.017 7.967 1.00 91.56 85 VAL A O 1
ATOM 714 N N . LEU A 1 86 ? -16.659 4.501 9.440 1.00 91.31 86 LEU A N 1
ATOM 715 C CA . LEU A 1 86 ? -16.818 3.351 8.551 1.00 91.31 86 LEU A CA 1
ATOM 716 C C . LEU A 1 86 ? -18.244 2.796 8.519 1.00 91.31 86 LEU A C 1
ATOM 718 O O . LEU A 1 86 ? -18.538 2.008 7.621 1.00 91.31 86 LEU A O 1
ATOM 722 N N . MET A 1 87 ? -19.137 3.225 9.417 1.00 88.88 87 MET A N 1
ATOM 723 C CA . MET A 1 87 ? -20.522 2.743 9.485 1.00 88.88 87 MET A CA 1
ATOM 724 C C . MET A 1 87 ? -21.259 2.957 8.157 1.00 88.88 87 MET A C 1
ATOM 726 O O . MET A 1 87 ? -21.857 2.030 7.615 1.00 88.88 87 MET A O 1
ATOM 730 N N . MET A 1 88 ? -21.129 4.149 7.565 1.00 90.31 88 MET A N 1
ATOM 731 C CA . MET A 1 88 ? -21.746 4.471 6.272 1.00 90.31 88 MET A CA 1
ATOM 732 C C . MET A 1 88 ? -21.062 3.769 5.084 1.00 90.31 88 MET A C 1
ATOM 734 O O . MET A 1 88 ? -21.650 3.615 4.013 1.00 90.31 88 MET A O 1
ATOM 738 N N . HIS A 1 89 ? -19.807 3.340 5.239 1.00 91.62 89 HIS A N 1
ATOM 739 C CA . HIS A 1 89 ? -18.992 2.804 4.147 1.00 91.62 89 HIS A CA 1
ATOM 740 C C . HIS A 1 89 ? -18.553 1.344 4.338 1.00 91.62 89 HIS A C 1
ATOM 742 O O . HIS A 1 89 ? -17.586 0.900 3.704 1.00 91.62 89 HIS A O 1
ATOM 748 N N . ASN A 1 90 ? -19.295 0.584 5.140 1.00 90.19 90 ASN A N 1
ATOM 749 C CA . ASN A 1 90 ? -19.034 -0.815 5.491 1.00 90.19 90 ASN A CA 1
ATOM 750 C C . ASN A 1 90 ? -18.805 -1.748 4.281 1.00 90.19 90 ASN A C 1
ATOM 752 O O . ASN A 1 90 ? -17.966 -2.639 4.333 1.00 90.19 90 ASN A O 1
ATOM 756 N N . ARG A 1 91 ? -19.487 -1.521 3.149 1.00 91.94 91 ARG A N 1
ATOM 757 C CA . ARG A 1 91 ? -19.338 -2.321 1.914 1.00 91.94 91 ARG A CA 1
ATOM 758 C C . ARG A 1 91 ? -18.119 -1.952 1.064 1.00 91.94 91 ARG A C 1
ATOM 760 O O . ARG A 1 91 ? -17.788 -2.668 0.120 1.00 91.94 91 ARG A O 1
ATOM 767 N N . THR A 1 92 ? -17.493 -0.806 1.333 1.00 93.00 92 THR A N 1
ATOM 768 C CA . THR A 1 92 ? -16.373 -0.278 0.530 1.00 93.00 92 THR A CA 1
ATOM 769 C C . THR A 1 92 ? -15.043 -0.405 1.256 1.00 93.00 92 THR A C 1
ATOM 771 O O . THR A 1 92 ? -14.035 -0.701 0.612 1.00 93.00 92 THR A O 1
ATOM 774 N N . TYR A 1 93 ? -15.028 -0.194 2.573 1.00 95.06 93 TYR A N 1
ATOM 775 C CA . TYR A 1 93 ? -13.811 -0.215 3.375 1.00 95.06 93 TYR A CA 1
ATOM 776 C C . TYR A 1 93 ? -13.803 -1.366 4.373 1.00 95.06 93 TYR A C 1
ATOM 778 O O . TYR A 1 93 ? -14.832 -1.751 4.915 1.00 95.06 93 TYR A O 1
ATOM 786 N N . CYS A 1 94 ? -12.607 -1.875 4.638 1.00 94.94 94 CYS A N 1
ATOM 787 C CA . CYS A 1 94 ? -12.320 -2.753 5.756 1.00 94.94 94 CYS A CA 1
ATOM 788 C C . CYS A 1 94 ? -11.400 -2.025 6.738 1.00 94.94 94 CYS A C 1
ATOM 790 O O . CYS A 1 94 ? -10.498 -1.285 6.328 1.00 94.94 94 CYS A O 1
ATOM 792 N N . ALA A 1 95 ? -11.588 -2.277 8.027 1.00 95.81 95 ALA A N 1
ATOM 793 C CA . ALA A 1 95 ? -10.730 -1.727 9.062 1.00 95.81 95 ALA A CA 1
ATOM 794 C C . ALA A 1 95 ? -9.429 -2.541 9.176 1.00 95.81 95 ALA A C 1
ATOM 796 O O . ALA A 1 95 ? -9.427 -3.776 9.216 1.00 95.81 95 ALA A O 1
ATOM 797 N N . GLU A 1 96 ? -8.300 -1.850 9.251 1.00 95.44 96 GLU A N 1
ATOM 798 C CA . GLU A 1 96 ? -6.999 -2.402 9.608 1.00 95.44 96 GLU A CA 1
ATOM 799 C C . GLU A 1 96 ? -6.543 -1.740 10.908 1.00 95.44 96 GLU A C 1
ATOM 801 O O . GLU A 1 96 ? -6.281 -0.543 10.955 1.00 95.44 96 GLU A O 1
ATOM 806 N N . ILE A 1 97 ? -6.457 -2.514 11.987 1.00 95.94 97 ILE A N 1
ATOM 807 C CA . ILE A 1 97 ? -6.010 -1.984 13.276 1.00 95.94 97 ILE A CA 1
ATOM 808 C C . ILE A 1 97 ? -4.529 -1.612 13.178 1.00 95.94 97 ILE A C 1
ATOM 810 O O . ILE A 1 97 ? -3.692 -2.456 12.836 1.00 95.94 97 ILE A O 1
ATOM 814 N N . ALA A 1 98 ? -4.201 -0.373 13.541 1.00 96.25 98 ALA A N 1
ATOM 815 C CA . ALA A 1 98 ? -2.834 0.118 13.543 1.00 96.25 98 ALA A CA 1
ATOM 816 C C . ALA A 1 98 ? -1.905 -0.673 14.492 1.00 96.25 98 ALA A C 1
ATOM 818 O O . ALA A 1 98 ? -2.306 -1.261 15.506 1.00 96.25 98 ALA A O 1
ATOM 819 N N . HIS A 1 99 ? -0.612 -0.690 14.159 1.00 93.31 99 HIS A N 1
ATOM 820 C CA . HIS A 1 99 ? 0.401 -1.456 14.895 1.00 93.31 99 HIS A CA 1
ATOM 821 C C . HIS A 1 99 ? 0.657 -0.926 16.319 1.00 93.31 99 HIS A C 1
ATOM 823 O O . HIS A 1 99 ? 1.058 -1.693 17.196 1.00 93.31 99 HIS A O 1
ATOM 829 N N . ASN A 1 100 ? 0.413 0.363 16.557 1.00 94.19 100 ASN A N 1
ATOM 830 C CA . ASN A 1 100 ? 0.637 1.042 17.835 1.00 94.19 100 ASN A CA 1
ATOM 831 C C . ASN A 1 100 ? -0.465 0.772 18.878 1.00 94.19 100 ASN A C 1
ATOM 833 O O . ASN A 1 100 ? -0.274 1.061 20.055 1.00 94.19 100 ASN A O 1
ATOM 837 N N . VAL A 1 101 ? -1.605 0.197 18.480 1.00 94.69 101 VAL A N 1
ATOM 838 C CA . VAL A 1 101 ? -2.735 -0.054 19.386 1.00 94.69 101 VAL A CA 1
ATOM 839 C C . VAL A 1 101 ? -2.443 -1.240 20.311 1.00 94.69 101 VAL A C 1
ATOM 841 O O . VAL A 1 101 ? -2.103 -2.336 19.843 1.00 94.69 101 VAL A O 1
ATOM 844 N N . SER A 1 102 ? -2.601 -1.025 21.619 1.00 92.62 102 SER A N 1
ATOM 845 C CA . SER A 1 102 ? -2.431 -2.038 22.669 1.00 92.62 102 SER A CA 1
ATOM 846 C C . SER A 1 102 ? -3.518 -3.118 22.629 1.00 92.62 102 SER A C 1
ATOM 848 O O . SER A 1 102 ? -4.591 -2.921 22.064 1.00 92.62 102 SER A O 1
ATOM 850 N N . THR A 1 103 ? -3.257 -4.274 23.240 1.00 91.88 103 THR A N 1
ATOM 851 C CA . THR A 1 103 ? -4.162 -5.441 23.236 1.00 91.88 103 THR A CA 1
ATOM 852 C C . THR A 1 103 ? -5.547 -5.137 23.804 1.00 91.88 103 THR A C 1
ATOM 854 O O . THR A 1 103 ? -6.542 -5.512 23.191 1.00 91.88 103 THR A O 1
ATOM 857 N N . ARG A 1 104 ? -5.629 -4.383 24.908 1.00 91.12 104 ARG A N 1
ATOM 858 C CA . ARG A 1 104 ? -6.907 -3.980 25.518 1.00 91.12 104 ARG A CA 1
ATOM 859 C C . ARG A 1 104 ? -7.781 -3.188 24.541 1.00 91.12 104 ARG A C 1
ATOM 861 O O . ARG A 1 104 ? -8.884 -3.610 24.234 1.00 91.12 104 ARG A O 1
ATOM 868 N N . LYS A 1 105 ? -7.230 -2.125 23.942 1.00 93.25 105 LYS A N 1
ATOM 869 C CA . LYS A 1 105 ? -7.941 -1.309 22.942 1.00 93.25 105 LYS A CA 1
ATOM 870 C C . LYS A 1 105 ? -8.303 -2.106 21.686 1.00 93.25 105 LYS A C 1
ATOM 872 O O . LYS A 1 105 ? -9.305 -1.819 21.042 1.00 93.25 105 LYS A O 1
ATOM 877 N N . ARG A 1 106 ? -7.493 -3.104 21.311 1.00 94.38 106 ARG A N 1
ATOM 878 C CA . ARG A 1 106 ? -7.798 -3.995 20.180 1.00 94.38 106 ARG A CA 1
ATOM 879 C C . ARG A 1 106 ? -9.056 -4.812 20.419 1.00 94.38 106 ARG A C 1
ATOM 881 O O . ARG A 1 106 ? -9.838 -4.941 19.485 1.00 94.38 106 ARG A O 1
ATOM 888 N N . LYS A 1 107 ? -9.251 -5.327 21.635 1.00 93.06 107 LYS A N 1
ATOM 889 C CA . LYS A 1 107 ? -10.475 -6.038 22.015 1.00 93.06 107 LYS A CA 1
ATOM 890 C C . LYS A 1 107 ? -11.694 -5.127 21.842 1.00 93.06 107 LYS A C 1
ATOM 892 O O . LYS A 1 107 ? -12.585 -5.475 21.075 1.00 93.06 107 LYS A O 1
ATOM 897 N N . ASP A 1 108 ? -11.639 -3.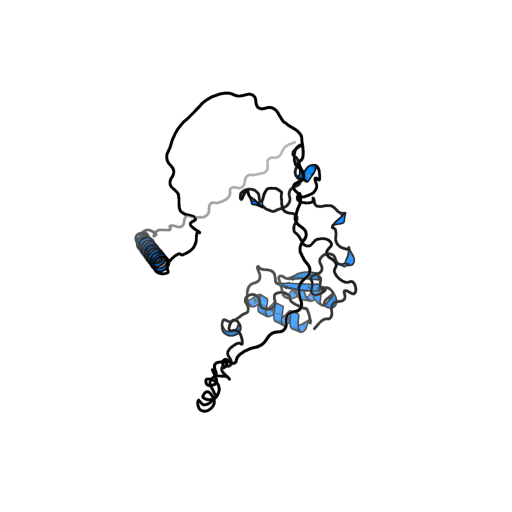918 22.400 1.00 94.06 108 ASP A N 1
ATOM 898 C CA . ASP A 1 108 ? -12.723 -2.928 22.299 1.00 94.06 108 ASP A CA 1
ATOM 899 C C . ASP A 1 108 ? -13.053 -2.573 20.832 1.00 94.06 108 ASP A C 1
ATOM 901 O O . ASP A 1 108 ? -14.214 -2.502 20.434 1.00 94.06 108 ASP A O 1
ATOM 905 N N . ILE A 1 109 ? -12.027 -2.387 19.990 1.00 95.06 109 ILE A N 1
ATOM 906 C CA . ILE A 1 109 ? -12.186 -2.113 18.551 1.00 95.06 109 ILE A CA 1
ATOM 907 C C . ILE A 1 109 ? -12.829 -3.304 17.832 1.00 95.06 109 ILE A C 1
ATOM 909 O O . ILE A 1 109 ? -13.685 -3.109 16.975 1.00 95.06 109 ILE A O 1
ATOM 913 N N . VAL A 1 110 ? -12.423 -4.534 18.147 1.00 94.69 110 VAL A N 1
ATOM 914 C CA . VAL A 1 110 ? -12.978 -5.738 17.514 1.00 94.69 110 VAL A CA 1
ATOM 915 C C . VAL A 1 110 ? -14.439 -5.948 17.911 1.00 94.69 110 VAL A C 1
ATOM 917 O O . VAL A 1 110 ? -15.256 -6.256 17.044 1.00 94.69 110 VAL A O 1
ATOM 920 N N . GLU A 1 111 ? -14.777 -5.750 19.183 1.00 93.88 111 GLU A N 1
ATOM 921 C CA . GLU A 1 111 ? -16.151 -5.828 19.687 1.00 93.88 111 GLU A CA 1
ATOM 922 C C . GLU A 1 111 ? -17.036 -4.760 19.038 1.00 93.88 111 GLU A C 1
ATOM 924 O O . GLU A 1 111 ? -18.094 -5.073 18.489 1.00 93.88 111 GLU A O 1
ATOM 929 N N . ARG A 1 112 ? -16.565 -3.508 18.995 1.00 94.94 112 ARG A N 1
ATOM 930 C CA . ARG A 1 112 ? -17.292 -2.414 18.343 1.00 94.94 112 ARG A CA 1
ATOM 931 C C . ARG A 1 112 ? -17.448 -2.630 16.837 1.00 94.94 112 ARG A C 1
ATOM 933 O O . ARG A 1 112 ? -18.506 -2.347 16.286 1.00 94.94 112 ARG A O 1
ATOM 940 N N . ALA A 1 113 ? -16.430 -3.160 16.160 1.00 94.75 113 ALA A N 1
ATOM 941 C CA . ALA A 1 113 ? -16.510 -3.472 14.734 1.00 94.75 113 ALA A CA 1
ATOM 942 C C . ALA A 1 113 ? -17.515 -4.596 14.436 1.00 94.75 113 ALA A C 1
ATOM 944 O O . ALA A 1 113 ? -18.168 -4.549 13.396 1.00 94.75 113 ALA A O 1
ATOM 945 N N . ALA A 1 114 ? -17.665 -5.570 15.342 1.00 92.81 114 ALA A N 1
ATOM 946 C CA . ALA A 1 114 ? -18.669 -6.624 15.219 1.00 92.81 114 ALA A CA 1
ATOM 947 C C . ALA A 1 114 ? -20.097 -6.070 15.333 1.00 92.81 114 ALA A C 1
ATOM 949 O O . ALA A 1 114 ? -20.961 -6.487 14.574 1.00 92.81 114 ALA A O 1
ATOM 950 N N . GLN A 1 115 ? -20.327 -5.089 16.213 1.00 93.38 115 GLN A N 1
ATOM 951 C CA . GLN A 1 115 ? -21.624 -4.406 16.325 1.00 93.38 115 GLN A CA 1
ATOM 952 C C . GLN A 1 115 ? -21.991 -3.618 15.058 1.00 93.38 115 GLN A C 1
ATOM 954 O O . GLN A 1 115 ? -23.158 -3.539 14.698 1.00 93.38 115 GLN A O 1
ATOM 959 N N . LEU A 1 116 ? -21.000 -3.014 14.394 1.00 92.00 116 LEU A N 1
ATOM 960 C CA . LEU A 1 116 ? -21.189 -2.185 13.196 1.00 92.00 116 LEU A CA 1
ATOM 961 C C . LEU A 1 116 ? -21.120 -2.984 11.878 1.00 92.00 116 LEU A C 1
ATOM 963 O O . LEU A 1 116 ? -21.146 -2.386 10.801 1.00 92.00 116 LEU A O 1
ATOM 967 N N . ASP A 1 117 ? -20.969 -4.312 11.945 1.00 92.19 117 ASP A N 1
ATOM 968 C CA . ASP A 1 117 ? -20.749 -5.200 10.793 1.00 92.19 117 ASP A CA 1
ATOM 969 C C . ASP A 1 117 ? -19.569 -4.788 9.886 1.00 92.19 117 ASP A C 1
ATOM 971 O O . ASP A 1 117 ? -19.554 -5.019 8.670 1.00 92.19 117 ASP A O 1
ATOM 975 N N . VAL A 1 118 ? -18.528 -4.193 10.476 1.00 93.44 118 VAL A N 1
ATOM 976 C CA . VAL A 1 118 ? -17.315 -3.785 9.758 1.00 93.44 118 VAL A CA 1
ATOM 977 C C . VAL A 1 118 ? -16.309 -4.934 9.731 1.00 93.44 118 VAL A C 1
ATOM 979 O O . VAL A 1 118 ? -15.911 -5.483 10.758 1.00 93.44 118 VAL A O 1
ATOM 982 N N . VAL A 1 119 ? -15.824 -5.274 8.534 1.00 92.94 119 VAL A N 1
ATOM 983 C CA . VAL A 1 119 ? -14.805 -6.318 8.362 1.00 92.94 119 VAL A CA 1
ATOM 984 C C . VAL A 1 119 ? -13.440 -5.798 8.817 1.00 92.94 119 VAL A C 1
ATOM 986 O O . VAL A 1 119 ? -12.905 -4.844 8.247 1.00 92.94 119 VAL A O 1
ATOM 989 N N . VAL A 1 120 ? -12.846 -6.457 9.816 1.00 93.94 120 VAL A N 1
ATOM 990 C CA . VAL A 1 120 ? -11.495 -6.161 10.319 1.00 93.94 120 VAL A CA 1
ATOM 991 C C . VAL A 1 120 ? -10.486 -7.150 9.735 1.00 93.94 120 VAL A C 1
ATOM 993 O O . VAL A 1 120 ? -10.643 -8.359 9.885 1.00 93.94 120 VAL A O 1
ATOM 996 N N . THR A 1 121 ? -9.414 -6.650 9.112 1.00 93.56 121 THR A N 1
ATOM 997 C CA . THR A 1 121 ? -8.388 -7.498 8.465 1.00 93.56 121 THR A CA 1
ATOM 998 C C . THR A 1 121 ? -7.528 -8.236 9.496 1.00 93.56 121 THR A C 1
ATOM 1000 O O . THR A 1 121 ? -7.299 -9.436 9.388 1.00 93.56 121 THR A O 1
ATOM 1003 N N . ASN A 1 122 ? -7.097 -7.529 10.543 1.00 92.94 122 ASN A N 1
ATOM 1004 C CA . ASN A 1 122 ? -6.170 -8.037 11.559 1.00 92.94 122 ASN A CA 1
ATOM 1005 C C . ASN A 1 122 ? -6.900 -8.448 12.854 1.00 92.94 122 ASN A C 1
ATOM 1007 O O . ASN A 1 122 ? -6.430 -8.120 13.942 1.00 92.94 122 ASN A O 1
ATOM 1011 N N . LYS A 1 123 ? -8.059 -9.124 12.762 1.00 88.75 123 LYS A N 1
ATOM 1012 C CA . LYS A 1 123 ? -8.927 -9.412 13.928 1.00 88.75 123 LYS A CA 1
ATOM 1013 C C . LYS A 1 123 ? -8.215 -10.194 15.041 1.00 88.75 123 LYS A C 1
ATOM 1015 O O . LYS A 1 123 ? -8.409 -9.904 16.212 1.00 88.75 123 LYS A O 1
ATOM 1020 N N . LEU A 1 124 ? -7.370 -11.155 14.672 1.00 86.56 124 LEU A N 1
ATOM 1021 C CA . LEU A 1 124 ? -6.708 -12.073 15.612 1.00 86.56 124 LEU A CA 1
ATOM 1022 C C . LEU A 1 124 ? -5.355 -11.552 16.130 1.00 86.56 124 LEU A C 1
ATOM 1024 O O . LEU A 1 124 ? -4.687 -12.204 16.928 1.00 86.56 124 LEU A O 1
ATOM 1028 N N . ALA A 1 125 ? -4.898 -10.388 15.666 1.00 84.75 125 ALA A N 1
ATOM 1029 C CA . ALA A 1 125 ? -3.544 -9.931 15.946 1.00 84.75 125 ALA A CA 1
ATOM 1030 C C . ALA A 1 125 ? -3.377 -9.481 17.413 1.00 84.75 125 ALA A C 1
ATOM 1032 O O . ALA A 1 125 ? -3.995 -8.499 17.831 1.00 84.75 125 ALA A O 1
ATOM 1033 N N . ARG A 1 126 ? -2.455 -10.132 18.144 1.00 79.69 126 ARG A N 1
ATOM 1034 C CA . ARG A 1 126 ? -2.153 -9.947 19.585 1.00 79.69 126 ARG A CA 1
ATOM 1035 C C . ARG A 1 126 ? -3.264 -10.371 20.563 1.00 79.69 126 ARG A C 1
ATOM 1037 O O . ARG A 1 126 ? -3.159 -10.058 21.743 1.00 79.69 126 ARG A O 1
ATOM 1044 N N . LEU A 1 127 ? -4.320 -11.024 20.077 1.00 74.81 127 LEU A N 1
ATOM 1045 C CA . LEU A 1 127 ? -5.453 -11.481 20.893 1.00 74.81 127 LEU A CA 1
ATOM 1046 C C . LEU A 1 127 ? -5.525 -13.010 21.022 1.00 74.81 127 LEU A C 1
ATOM 1048 O O . LEU A 1 127 ? -6.455 -13.501 21.646 1.00 74.81 127 LEU A O 1
ATOM 1052 N N . ARG A 1 128 ? -4.570 -13.747 20.442 1.00 72.00 128 ARG A N 1
ATOM 1053 C CA . ARG A 1 128 ? -4.498 -15.205 20.579 1.00 72.00 128 ARG A CA 1
ATOM 1054 C C . ARG A 1 128 ? -3.947 -15.590 21.945 1.00 72.00 128 ARG A C 1
ATOM 1056 O O . ARG A 1 128 ? -2.881 -15.097 22.320 1.00 72.00 128 ARG A O 1
ATOM 1063 N N . SER A 1 129 ? -4.657 -16.460 22.657 1.00 67.50 129 SER A N 1
ATOM 1064 C CA . SER A 1 129 ? -4.083 -17.212 23.772 1.00 67.50 129 SER A CA 1
ATOM 1065 C C . SER A 1 129 ? -3.256 -18.382 23.220 1.00 67.50 129 SER A C 1
ATOM 1067 O O . SER A 1 129 ? -3.395 -18.774 22.062 1.00 67.50 129 SER A O 1
ATOM 1069 N N . GLN A 1 130 ? -2.366 -18.946 24.036 1.00 61.41 130 GLN A N 1
ATOM 1070 C CA . GLN A 1 130 ? -1.519 -20.083 23.649 1.00 61.41 130 GLN A CA 1
ATOM 1071 C C . GLN A 1 130 ? -2.347 -21.341 23.303 1.00 61.41 130 GLN A C 1
ATOM 1073 O O . GLN A 1 130 ? -1.893 -22.201 22.556 1.00 61.41 130 GLN A O 1
ATOM 1078 N N . GLU A 1 131 ? -3.589 -21.402 23.786 1.00 57.44 131 GLU A N 1
ATOM 1079 C CA . GLU A 1 131 ? -4.582 -22.438 23.482 1.00 57.44 131 GLU A CA 1
ATOM 1080 C C . GLU A 1 131 ? -5.157 -22.306 22.056 1.00 57.44 131 GLU A C 1
ATOM 1082 O O . GLU A 1 131 ? -5.467 -23.317 21.434 1.00 57.44 131 GLU A O 1
ATOM 1087 N N . ASP A 1 132 ? -5.213 -21.092 21.488 1.00 62.75 132 ASP A N 1
ATOM 1088 C CA . ASP A 1 132 ? -5.652 -20.842 20.101 1.00 62.75 132 ASP A CA 1
ATOM 1089 C C . ASP A 1 132 ? -4.580 -21.198 19.050 1.00 62.75 132 ASP A C 1
ATOM 1091 O O . ASP A 1 132 ? -4.871 -21.298 17.854 1.00 62.75 132 ASP A O 1
ATOM 1095 N N . GLU A 1 133 ? -3.317 -21.311 19.475 1.00 60.38 133 GLU A N 1
ATOM 1096 C CA . GLU A 1 133 ? -2.180 -21.715 18.635 1.00 60.38 133 GLU A CA 1
ATOM 1097 C C . GLU A 1 133 ? -2.118 -23.235 18.464 1.00 60.38 133 GLU A C 1
ATOM 1099 O O . GLU A 1 133 ? -1.487 -23.714 17.519 1.00 60.38 133 GLU A O 1
ATOM 1104 N N . ALA A 1 134 ? -2.779 -23.993 19.351 1.00 53.81 134 ALA A N 1
ATOM 1105 C CA . ALA A 1 134 ? -2.895 -25.429 19.199 1.00 53.81 134 ALA A CA 1
ATOM 1106 C C . ALA A 1 134 ? -3.707 -25.696 17.926 1.00 53.81 134 ALA A C 1
ATOM 1108 O O . ALA A 1 134 ? -4.897 -25.358 17.861 1.00 53.81 134 ALA A O 1
ATOM 1109 N N . PRO A 1 135 ? -3.103 -26.278 16.875 1.00 53.38 135 PRO A N 1
ATOM 1110 C CA . PRO A 1 135 ? -3.901 -26.708 15.755 1.00 53.38 135 PRO A CA 1
ATOM 1111 C C . PRO A 1 135 ? -4.899 -27.725 16.311 1.00 53.38 135 PRO A C 1
ATOM 1113 O O . PRO A 1 135 ? -4.531 -28.676 16.996 1.00 53.38 135 PRO A O 1
ATOM 1116 N N . HIS A 1 136 ? -6.168 -27.562 15.965 1.00 51.34 136 HIS A N 1
ATOM 1117 C CA . HIS A 1 136 ? -7.245 -28.543 16.138 1.00 51.34 136 HIS A CA 1
ATOM 1118 C C . HIS A 1 136 ? -6.968 -29.879 15.401 1.00 51.34 136 HIS A C 1
ATOM 1120 O O . HIS A 1 136 ? -7.873 -30.666 15.141 1.00 51.34 136 HIS A O 1
ATOM 1126 N N . THR A 1 137 ? -5.713 -30.155 15.054 1.00 43.72 137 THR A N 1
ATOM 1127 C CA . THR A 1 137 ? -5.174 -31.458 14.705 1.00 43.72 137 THR A CA 1
ATOM 1128 C C . THR A 1 137 ? -4.619 -32.077 15.982 1.00 43.72 137 THR A C 1
ATOM 1130 O O . THR A 1 137 ? -3.442 -31.920 16.284 1.00 43.72 137 THR A O 1
ATOM 1133 N N . LEU A 1 138 ? -5.510 -32.696 16.751 1.00 49.03 138 LEU A N 1
ATOM 1134 C CA . LEU A 1 138 ? -5.312 -33.812 17.690 1.00 49.03 138 LEU A CA 1
ATOM 1135 C C . LEU A 1 138 ? -6.470 -33.802 18.705 1.00 49.03 138 LEU A C 1
ATOM 1137 O O . LEU A 1 138 ? -6.277 -33.915 19.912 1.00 49.03 138 LEU A O 1
ATOM 1141 N N . SER A 1 139 ? -7.717 -33.758 18.219 1.00 41.97 139 SER A N 1
ATOM 1142 C CA . SER A 1 139 ? -8.722 -34.572 18.896 1.00 41.97 139 SER A CA 1
ATOM 1143 C C . SER A 1 139 ? -8.290 -36.025 18.663 1.00 41.97 139 SER A C 1
ATOM 1145 O O . SER A 1 139 ? -8.427 -36.574 17.570 1.00 41.97 139 SER A O 1
ATOM 1147 N N . LEU A 1 140 ? -7.653 -36.626 19.671 1.00 49.81 140 LEU A N 1
ATOM 1148 C CA . LEU A 1 140 ? -7.290 -38.045 19.730 1.00 49.81 140 LEU A CA 1
ATOM 1149 C C . LEU A 1 140 ? -8.562 -38.917 19.736 1.00 49.81 140 LEU A C 1
ATOM 1151 O O . LEU A 1 140 ? -8.870 -39.608 20.699 1.00 49.81 140 LEU A O 1
ATOM 1155 N N . SER A 1 141 ? -9.314 -38.899 18.637 1.00 47.50 141 SER A N 1
ATOM 1156 C CA . SER A 1 141 ? -10.342 -39.891 18.311 1.00 47.50 141 SER A CA 1
ATOM 1157 C C . SER A 1 141 ? -9.716 -41.205 17.825 1.00 47.50 141 SER A C 1
ATOM 1159 O O . SER A 1 141 ? -10.366 -42.245 17.840 1.00 47.50 141 SER A O 1
ATOM 1161 N N . TRP A 1 142 ? -8.426 -41.189 17.464 1.00 46.69 142 TRP A N 1
ATOM 1162 C CA . TRP A 1 142 ? -7.685 -42.365 16.999 1.00 46.69 142 TRP A CA 1
ATOM 1163 C C . TRP A 1 142 ? -7.104 -43.237 18.129 1.00 46.69 142 TRP A C 1
ATOM 1165 O O . TRP A 1 142 ? -6.749 -44.382 17.882 1.00 46.69 142 TRP A O 1
ATOM 1175 N N . LEU A 1 143 ? -7.058 -42.752 19.380 1.00 48.09 143 LEU A N 1
ATOM 1176 C CA . LEU A 1 143 ? -6.522 -43.507 20.532 1.00 48.09 143 LEU A CA 1
ATOM 1177 C C . LEU A 1 143 ? -7.611 -44.184 21.388 1.00 48.09 143 LEU A C 1
ATOM 1179 O O . LEU A 1 143 ? -7.356 -44.635 22.499 1.00 48.09 143 LEU A O 1
ATOM 1183 N N . LYS A 1 144 ? -8.842 -44.269 20.870 1.00 47.69 144 LYS A N 1
ATOM 1184 C CA . LYS A 1 144 ? -9.951 -45.023 21.482 1.00 47.69 144 LYS A CA 1
ATOM 1185 C C . LYS A 1 144 ? -10.394 -46.234 20.657 1.00 47.69 144 LYS A C 1
ATOM 1187 O O . LYS A 1 144 ? -11.447 -46.797 20.939 1.00 47.69 144 LYS A O 1
ATOM 1192 N N . LYS A 1 145 ? -9.607 -46.660 19.660 1.00 50.72 145 LYS A N 1
ATOM 1193 C CA . LYS A 1 145 ? -9.841 -47.951 19.004 1.00 50.72 145 LYS A CA 1
ATOM 1194 C C . LYS A 1 145 ? -9.165 -49.066 19.808 1.00 50.72 145 LYS A C 1
ATOM 1196 O O . LYS A 1 145 ? -7.950 -49.008 19.997 1.00 50.72 145 LYS A O 1
ATOM 1201 N N . PRO A 1 146 ? -9.928 -50.046 20.317 1.00 56.44 146 PRO A N 1
ATOM 1202 C CA . PRO A 1 146 ? -9.363 -51.149 21.075 1.00 56.44 146 PRO A CA 1
ATOM 1203 C C . PRO A 1 146 ? -8.438 -52.007 20.183 1.00 56.44 146 PRO A C 1
ATOM 1205 O O . PRO A 1 146 ? -8.692 -52.159 18.988 1.00 56.44 146 PRO A O 1
ATOM 1208 N N . PRO A 1 147 ? -7.360 -52.583 20.744 1.00 56.22 147 PRO A N 1
ATOM 1209 C CA . PRO A 1 147 ? -6.249 -53.182 19.992 1.00 56.22 147 PRO A CA 1
ATOM 1210 C C . PRO A 1 147 ? -6.564 -54.481 19.221 1.00 56.22 147 PRO A C 1
ATOM 1212 O O . PRO A 1 147 ? -5.655 -55.069 18.641 1.00 56.22 147 PRO A O 1
ATOM 1215 N N . HIS A 1 148 ? -7.816 -54.943 19.164 1.00 54.88 148 HIS A N 1
ATOM 1216 C CA . HIS A 1 148 ? -8.170 -56.215 18.518 1.00 54.88 148 HIS A CA 1
ATOM 1217 C C . HIS A 1 148 ? -8.427 -56.127 17.002 1.00 54.88 148 HIS A C 1
ATOM 1219 O O . HIS A 1 148 ? -8.650 -57.154 16.371 1.00 54.88 148 HIS A O 1
ATOM 1225 N N . GLU A 1 149 ? -8.340 -54.942 16.388 1.00 51.31 149 GLU A N 1
ATOM 1226 C CA . GLU A 1 149 ? -8.633 -54.761 14.952 1.00 51.31 149 GLU A CA 1
ATOM 1227 C C . GLU A 1 149 ? -7.390 -54.457 14.082 1.00 51.31 149 GLU A C 1
ATOM 1229 O O . GLU A 1 149 ? -7.477 -54.402 12.859 1.00 51.31 149 GLU A O 1
ATOM 1234 N N . VAL A 1 150 ? -6.197 -54.312 14.677 1.00 49.28 150 VAL A N 1
ATOM 1235 C CA . VAL A 1 150 ? -4.952 -53.955 13.948 1.00 49.28 150 VAL A CA 1
ATOM 1236 C C . VAL A 1 150 ? -4.196 -55.188 13.413 1.00 49.28 150 VAL A C 1
ATOM 1238 O O . VAL A 1 150 ? -3.193 -55.066 12.715 1.00 49.28 150 VAL A O 1
ATOM 1241 N N . VAL A 1 151 ? -4.685 -56.405 13.671 1.00 47.47 151 VAL A N 1
ATOM 1242 C CA . VAL A 1 151 ? -3.987 -57.648 13.281 1.00 47.47 151 VAL A CA 1
ATOM 1243 C C . VAL A 1 151 ? -4.225 -58.048 11.811 1.00 47.47 151 VAL A C 1
ATOM 1245 O O . VAL A 1 151 ? -3.525 -58.909 11.284 1.00 47.47 151 VAL A O 1
ATOM 1248 N N . PHE A 1 152 ? -5.124 -57.385 11.079 1.00 43.59 152 PHE A N 1
ATOM 1249 C CA . PHE A 1 152 ? -5.485 -57.782 9.712 1.00 43.59 152 PHE A CA 1
ATOM 1250 C C . PHE A 1 152 ? -5.000 -56.821 8.616 1.00 43.59 152 PHE A C 1
ATOM 1252 O O . PHE A 1 152 ? -5.802 -56.343 7.826 1.00 43.59 152 PHE A O 1
ATOM 1259 N N . LEU A 1 153 ? -3.686 -56.560 8.508 1.00 46.94 153 LEU A N 1
ATOM 1260 C CA . LEU A 1 153 ? -3.084 -56.133 7.221 1.00 46.94 153 LEU A CA 1
ATOM 1261 C C . LEU A 1 153 ? -1.542 -56.235 7.142 1.00 46.94 153 LEU A C 1
ATOM 1263 O O . LEU A 1 153 ? -0.881 -55.342 6.627 1.00 46.94 153 LEU A O 1
ATOM 1267 N N . VAL A 1 154 ? -0.937 -57.341 7.608 1.00 47.09 154 VAL A N 1
ATOM 1268 C CA . VAL A 1 154 ? 0.515 -57.615 7.409 1.00 47.09 154 VAL A CA 1
ATOM 1269 C C . VAL A 1 154 ? 0.794 -59.047 6.906 1.00 47.09 154 VAL A C 1
ATOM 1271 O O . VAL A 1 154 ? 1.808 -59.663 7.228 1.00 47.09 154 VAL A O 1
ATOM 1274 N N . LYS A 1 155 ? -0.070 -59.631 6.062 1.00 48.50 155 LYS A N 1
ATOM 1275 C CA . LYS A 1 155 ? 0.272 -60.915 5.415 1.00 48.50 155 LYS A CA 1
ATOM 1276 C C . LYS A 1 155 ? -0.388 -61.116 4.048 1.00 48.50 155 LYS A C 1
ATOM 1278 O O . LYS A 1 155 ? -1.457 -61.697 3.947 1.00 48.50 155 LYS A O 1
ATOM 1283 N N . LYS A 1 156 ? 0.304 -60.687 2.987 1.00 36.44 156 LYS A N 1
ATOM 1284 C CA . LYS A 1 156 ? 0.388 -61.394 1.691 1.00 36.44 156 LYS A CA 1
ATOM 1285 C C . LYS A 1 156 ? 1.502 -60.774 0.839 1.00 36.44 156 LYS A C 1
ATOM 1287 O O . LYS A 1 156 ? 1.274 -59.993 -0.074 1.00 36.44 156 LYS A O 1
ATOM 1292 N N . ARG A 1 157 ? 2.743 -61.136 1.167 1.00 35.06 157 ARG A N 1
ATOM 1293 C CA . ARG A 1 157 ? 3.859 -61.122 0.217 1.00 35.06 157 ARG A CA 1
ATOM 1294 C C . ARG A 1 157 ? 3.839 -62.514 -0.419 1.00 35.06 157 ARG A C 1
ATOM 1296 O O . ARG A 1 157 ? 4.234 -63.472 0.237 1.00 35.06 157 ARG A O 1
ATOM 1303 N N . GLN A 1 158 ? 3.281 -62.650 -1.618 1.00 34.84 158 GLN A N 1
ATOM 1304 C CA . GLN A 1 158 ? 3.499 -63.837 -2.447 1.00 34.84 158 GLN A CA 1
ATOM 1305 C C . GLN A 1 158 ? 4.452 -63.457 -3.576 1.00 34.84 158 GLN A C 1
ATOM 1307 O O . GLN A 1 158 ? 4.300 -62.407 -4.197 1.00 34.84 158 GLN A O 1
ATOM 1312 N N . GLN A 1 159 ? 5.481 -64.281 -3.756 1.00 37.75 159 GLN A N 1
ATOM 1313 C CA . GLN A 1 159 ? 6.427 -64.186 -4.861 1.00 37.75 159 GLN A CA 1
ATOM 1314 C C . GLN A 1 159 ? 5.739 -64.604 -6.171 1.00 37.75 159 GLN A C 1
ATOM 1316 O O . GLN A 1 159 ? 4.885 -65.491 -6.125 1.00 37.75 159 GLN A O 1
ATOM 1321 N N . PRO A 1 160 ? 6.093 -64.023 -7.330 1.00 38.72 160 PRO A N 1
ATOM 1322 C CA . PRO A 1 160 ? 5.607 -64.527 -8.608 1.00 38.72 160 PRO A CA 1
ATOM 1323 C C . PRO A 1 160 ? 6.347 -65.824 -9.004 1.00 38.72 160 PRO A C 1
ATOM 1325 O O . PRO A 1 160 ? 7.578 -65.853 -8.934 1.00 38.72 160 PRO A O 1
ATOM 1328 N N . PRO A 1 161 ? 5.639 -66.890 -9.427 1.00 41.12 161 PRO A N 1
ATOM 1329 C CA . PRO A 1 161 ? 6.263 -68.101 -9.949 1.00 41.12 161 PRO A CA 1
ATOM 1330 C C . PRO A 1 161 ? 6.754 -67.934 -11.397 1.00 41.12 161 PRO A C 1
ATOM 1332 O O . PRO A 1 161 ? 6.115 -67.299 -12.234 1.00 41.12 161 PRO A O 1
ATOM 1335 N N . SER A 1 162 ? 7.895 -68.563 -11.668 1.00 39.28 162 SER A N 1
ATOM 1336 C CA . SER A 1 162 ? 8.499 -68.841 -12.973 1.00 39.28 162 SER A CA 1
ATOM 1337 C C . SER A 1 162 ? 7.641 -69.786 -13.822 1.00 39.28 162 SER A C 1
ATOM 1339 O O . SER A 1 162 ? 7.284 -70.840 -13.309 1.00 39.28 162 SER A O 1
ATOM 1341 N N . PHE A 1 163 ? 7.416 -69.494 -15.110 1.00 32.59 163 PHE A N 1
ATOM 1342 C CA . PHE A 1 163 ? 7.214 -70.514 -16.156 1.00 32.59 163 PHE A CA 1
ATOM 1343 C C . PHE A 1 163 ? 7.596 -69.987 -17.558 1.00 32.59 163 PHE A C 1
ATOM 1345 O O . PHE A 1 163 ? 7.677 -68.786 -17.797 1.00 32.59 163 PHE A O 1
ATOM 1352 N N . SER A 1 164 ? 7.921 -70.942 -18.424 1.00 32.88 164 SER A N 1
ATOM 1353 C CA . SER A 1 164 ? 8.802 -70.959 -19.599 1.00 32.88 164 SER A CA 1
ATOM 1354 C C . SER A 1 164 ? 8.160 -70.650 -20.967 1.00 32.88 164 SER A C 1
ATOM 1356 O O . SER A 1 164 ? 6.970 -70.884 -21.118 1.00 32.88 164 SER A O 1
ATOM 1358 N N . THR A 1 165 ? 9.006 -70.270 -21.949 1.00 35.44 165 THR A N 1
ATOM 1359 C CA . THR A 1 165 ? 9.014 -70.620 -23.407 1.00 35.44 165 THR A CA 1
ATOM 1360 C C . THR A 1 165 ? 7.684 -70.462 -24.187 1.00 35.44 165 THR A C 1
ATOM 1362 O O . THR A 1 165 ? 6.699 -71.109 -23.876 1.00 35.44 165 THR A O 1
ATOM 1365 N N . THR A 1 166 ? 7.534 -69.654 -25.249 1.00 34.84 166 THR A N 1
ATOM 1366 C CA . THR A 1 166 ? 8.218 -69.696 -26.563 1.00 34.84 166 THR A CA 1
ATOM 1367 C C . THR A 1 166 ? 7.833 -68.448 -27.388 1.00 34.84 166 THR A C 1
ATOM 1369 O O . THR A 1 166 ? 6.706 -67.972 -27.280 1.00 34.84 166 THR A O 1
ATOM 1372 N N . LEU A 1 167 ? 8.750 -67.944 -28.223 1.00 44.00 167 LEU A N 1
ATOM 1373 C CA . LEU A 1 167 ? 8.542 -66.855 -29.200 1.00 44.00 167 LEU A CA 1
ATOM 1374 C C . LEU A 1 167 ? 7.665 -67.305 -30.394 1.00 44.00 167 LEU A C 1
ATOM 1376 O O . LEU A 1 167 ? 7.595 -68.502 -30.672 1.00 44.00 167 LEU A O 1
ATOM 1380 N N . PRO A 1 168 ? 7.098 -66.358 -31.166 1.00 45.16 168 PRO A N 1
ATOM 1381 C CA . PRO A 1 168 ? 7.734 -66.088 -32.455 1.00 45.16 168 PRO A CA 1
ATOM 1382 C C . PRO A 1 168 ? 7.994 -64.599 -32.719 1.00 45.16 168 PRO A C 1
ATOM 1384 O O . PRO A 1 168 ? 7.352 -63.698 -32.189 1.00 45.16 168 PRO A O 1
ATOM 1387 N N . VAL A 1 169 ? 9.027 -64.410 -33.529 1.00 50.91 169 VAL A N 1
ATOM 1388 C CA . VAL A 1 169 ? 9.690 -63.176 -33.940 1.00 50.91 169 VAL A CA 1
ATOM 1389 C C . VAL A 1 169 ? 8.837 -62.417 -34.959 1.00 50.91 169 VAL A C 1
ATOM 1391 O O . VAL A 1 169 ? 8.401 -63.015 -35.937 1.00 50.91 169 VAL A O 1
ATOM 1394 N N . GLU A 1 170 ? 8.697 -61.102 -34.787 1.00 42.28 170 GLU A N 1
ATOM 1395 C CA . GLU A 1 170 ? 8.439 -60.183 -35.901 1.00 42.28 170 GLU A CA 1
ATOM 1396 C C . GLU A 1 170 ? 9.427 -59.009 -35.802 1.00 42.28 170 GLU A C 1
ATOM 1398 O O . GLU A 1 170 ? 9.567 -58.361 -34.761 1.00 42.28 170 GLU A O 1
ATOM 1403 N N . GLU A 1 171 ? 10.215 -58.848 -36.865 1.00 43.41 171 GLU A N 1
ATOM 1404 C CA . GLU A 1 171 ? 11.403 -58.002 -36.976 1.00 43.41 171 GLU A CA 1
ATOM 1405 C C . GLU A 1 171 ? 11.099 -56.498 -36.928 1.00 43.41 171 GLU A C 1
ATOM 1407 O O . GLU A 1 171 ? 10.190 -55.987 -37.580 1.00 43.41 171 GLU A O 1
ATOM 1412 N N . ALA A 1 172 ? 11.946 -55.760 -36.207 1.00 55.78 172 ALA A N 1
ATOM 1413 C CA . ALA A 1 172 ? 12.018 -54.306 -36.286 1.00 55.78 172 ALA A CA 1
ATOM 1414 C C . ALA A 1 172 ? 12.786 -53.865 -37.555 1.00 55.78 172 ALA A C 1
ATOM 1416 O O . ALA A 1 172 ? 13.785 -54.496 -37.908 1.00 55.78 172 ALA A O 1
ATOM 1417 N N . PRO A 1 173 ? 12.397 -52.758 -38.215 1.00 57.47 173 PRO A N 1
ATOM 1418 C CA . PRO A 1 173 ? 13.027 -52.309 -39.457 1.00 57.47 173 PRO A CA 1
ATOM 1419 C C . PRO A 1 173 ? 14.480 -51.822 -39.252 1.00 57.47 173 PRO A C 1
ATOM 1421 O O . PRO A 1 173 ? 14.801 -51.243 -38.205 1.00 57.47 173 PRO A O 1
ATOM 1424 N N . PRO A 1 174 ? 15.373 -52.004 -40.248 1.00 57.34 174 PRO A N 1
ATOM 1425 C CA . PRO A 1 174 ? 16.796 -51.710 -40.108 1.00 57.34 174 PRO A CA 1
ATOM 1426 C C . PRO A 1 174 ? 17.091 -50.204 -40.049 1.00 57.34 174 PRO A C 1
ATOM 1428 O O . PRO A 1 174 ? 16.580 -49.402 -40.830 1.00 57.34 174 PRO A O 1
ATOM 1431 N N . LYS A 1 175 ? 17.984 -49.817 -39.130 1.00 48.31 175 LYS A N 1
ATOM 1432 C CA . LYS A 1 175 ? 18.542 -48.461 -39.039 1.00 48.31 175 LYS A CA 1
ATOM 1433 C C . LYS A 1 175 ? 19.598 -48.262 -40.131 1.00 48.31 175 LYS A C 1
ATOM 1435 O O . LYS A 1 175 ? 20.571 -49.009 -40.192 1.00 48.31 175 LYS A O 1
ATOM 1440 N N . HIS A 1 176 ? 19.421 -47.231 -40.955 1.00 45.88 176 HIS A N 1
ATOM 1441 C CA . HIS A 1 176 ? 20.406 -46.794 -41.946 1.00 45.88 176 HIS A CA 1
ATOM 1442 C C . HIS A 1 176 ? 21.729 -46.340 -41.290 1.00 45.88 176 HIS A C 1
ATOM 1444 O O . HIS A 1 176 ? 21.696 -45.694 -40.238 1.00 45.88 176 HIS A O 1
ATOM 1450 N N . PRO A 1 177 ? 22.893 -46.618 -41.908 1.00 47.78 177 PRO A N 1
ATOM 1451 C CA . PRO A 1 177 ? 24.183 -46.148 -41.419 1.00 47.78 177 PRO A CA 1
ATOM 1452 C C . PRO A 1 177 ? 24.378 -44.654 -41.717 1.00 47.78 177 PRO A C 1
ATOM 1454 O O . PRO A 1 177 ? 24.172 -44.191 -42.838 1.00 47.78 177 PRO A O 1
ATOM 1457 N N . LEU A 1 178 ? 24.812 -43.898 -40.706 1.00 41.91 178 LEU A N 1
ATOM 1458 C CA . LEU A 1 178 ? 25.243 -42.510 -40.864 1.00 41.91 178 LEU A CA 1
ATOM 1459 C C . LEU A 1 178 ? 26.542 -42.477 -41.679 1.00 41.91 178 LEU A C 1
ATOM 1461 O O . LEU A 1 178 ? 27.611 -42.844 -41.194 1.00 41.91 178 LEU A O 1
ATOM 1465 N N . THR A 1 179 ? 26.446 -42.026 -42.926 1.00 43.62 179 THR A N 1
ATOM 1466 C CA . THR A 1 179 ? 27.595 -41.727 -43.779 1.00 43.62 179 THR A CA 1
ATOM 1467 C C . THR A 1 179 ? 28.303 -40.460 -43.307 1.00 43.62 179 THR A C 1
ATOM 1469 O O . THR A 1 179 ? 27.684 -39.411 -43.122 1.00 43.62 179 THR A O 1
ATOM 1472 N N . ALA A 1 180 ? 29.622 -40.568 -43.153 1.00 42.25 180 ALA A N 1
ATOM 1473 C CA . ALA A 1 180 ? 30.542 -39.482 -42.859 1.00 42.25 180 ALA A CA 1
ATOM 1474 C C . ALA A 1 180 ? 30.511 -38.402 -43.956 1.00 42.25 180 ALA A C 1
ATOM 1476 O O . ALA A 1 180 ? 30.979 -38.620 -45.073 1.00 42.25 180 ALA A O 1
ATOM 1477 N N . ALA A 1 181 ? 30.005 -37.216 -43.618 1.00 41.16 181 ALA A N 1
ATOM 1478 C CA . ALA A 1 181 ? 30.141 -36.023 -44.442 1.00 41.16 181 ALA A CA 1
ATOM 1479 C C . ALA A 1 181 ? 31.368 -35.219 -43.987 1.00 41.16 181 ALA A C 1
ATOM 1481 O O . ALA A 1 181 ? 31.406 -34.649 -42.896 1.00 41.16 181 ALA A O 1
ATOM 1482 N N . LYS A 1 182 ? 32.379 -35.198 -44.860 1.00 40.78 182 LYS A N 1
ATOM 1483 C CA . LYS A 1 182 ? 33.498 -34.252 -44.860 1.00 40.78 182 LYS A CA 1
ATOM 1484 C C . LYS A 1 182 ? 32.943 -32.829 -44.947 1.00 40.78 182 LYS A C 1
ATOM 1486 O O . LYS A 1 182 ? 32.175 -32.546 -45.860 1.00 40.78 182 LYS A O 1
ATOM 1491 N N . ASN A 1 183 ? 33.391 -31.935 -44.070 1.00 38.25 183 ASN A N 1
ATOM 1492 C CA . ASN A 1 183 ? 33.284 -30.499 -44.306 1.00 38.25 183 ASN A CA 1
ATOM 1493 C C . ASN A 1 183 ? 34.700 -29.917 -44.430 1.00 38.25 183 ASN A C 1
ATOM 1495 O O . ASN A 1 183 ? 35.482 -30.041 -43.484 1.00 38.25 183 ASN A O 1
ATOM 1499 N N . PRO A 1 184 ? 35.057 -29.332 -45.585 1.00 45.09 184 PRO A N 1
ATOM 1500 C CA . PRO A 1 184 ? 36.322 -28.647 -45.771 1.00 45.09 184 PRO A CA 1
ATOM 1501 C C . PRO A 1 184 ? 36.184 -27.202 -45.278 1.00 45.09 184 PRO A C 1
ATOM 1503 O O . PRO A 1 184 ? 35.241 -26.510 -45.648 1.00 45.09 184 PRO A O 1
ATOM 1506 N N . ASN A 1 185 ? 37.102 -26.742 -44.428 1.00 43.72 185 ASN A N 1
ATOM 1507 C CA . ASN A 1 185 ? 37.942 -25.578 -44.735 1.00 43.72 185 ASN A CA 1
ATOM 1508 C C . ASN A 1 185 ? 38.923 -25.263 -43.585 1.00 43.72 185 ASN A C 1
ATOM 1510 O O . ASN A 1 185 ? 38.546 -25.353 -42.414 1.00 43.72 185 ASN A O 1
ATOM 1514 N N . PRO A 1 186 ? 40.181 -24.908 -43.908 1.00 40.34 186 PRO A N 1
ATOM 1515 C CA . PRO A 1 186 ? 41.277 -24.805 -42.951 1.00 40.34 186 PRO A CA 1
ATOM 1516 C C . PRO A 1 186 ? 41.438 -23.375 -42.416 1.00 40.34 186 PRO A C 1
ATOM 1518 O O . PRO A 1 186 ? 41.317 -22.407 -43.165 1.00 40.34 186 PRO A O 1
ATOM 1521 N N . ILE A 1 187 ? 41.796 -23.229 -41.138 1.00 37.97 187 ILE A N 1
ATOM 1522 C CA . ILE A 1 187 ? 42.412 -21.995 -40.633 1.00 37.97 187 ILE A CA 1
ATOM 1523 C C . ILE A 1 187 ? 43.801 -22.348 -40.108 1.00 37.97 187 ILE A C 1
ATOM 1525 O O . ILE A 1 187 ? 43.975 -23.238 -39.277 1.00 37.97 187 ILE A O 1
ATOM 1529 N N . PHE A 1 188 ? 44.771 -21.656 -40.696 1.00 33.06 188 PHE A N 1
ATOM 1530 C CA . PHE A 1 188 ? 46.208 -21.807 -40.554 1.00 33.06 188 PHE A CA 1
ATOM 1531 C C . PHE A 1 188 ? 46.696 -21.693 -39.106 1.00 33.06 188 PHE A C 1
ATOM 1533 O O . PHE A 1 188 ? 46.386 -20.743 -38.389 1.00 33.06 188 PHE A O 1
ATOM 1540 N N . PHE A 1 189 ? 47.543 -22.652 -38.738 1.00 27.19 189 PHE A N 1
ATOM 1541 C CA . PHE A 1 189 ? 48.487 -22.578 -37.633 1.00 27.19 189 PHE A CA 1
ATOM 1542 C C . PHE A 1 189 ? 49.739 -21.820 -38.094 1.00 27.19 189 PHE A C 1
ATOM 1544 O O . PHE A 1 189 ? 50.313 -22.149 -39.131 1.00 27.19 189 PHE A O 1
ATOM 1551 N N . ILE A 1 190 ? 50.208 -20.879 -37.279 1.00 35.75 190 ILE A N 1
ATOM 1552 C CA . ILE A 1 190 ? 51.603 -20.434 -37.261 1.00 35.75 190 ILE A CA 1
ATOM 1553 C C . ILE A 1 190 ? 52.038 -20.530 -35.788 1.00 35.75 190 ILE A C 1
ATOM 1555 O O . ILE A 1 190 ? 51.406 -19.921 -34.925 1.00 35.75 190 ILE A O 1
ATOM 1559 N N . GLY A 1 191 ? 53.041 -21.371 -35.489 1.00 29.98 191 GLY A N 1
ATOM 1560 C CA . GLY A 1 191 ? 53.723 -21.437 -34.179 1.00 29.98 191 GLY A CA 1
ATOM 1561 C C . GLY A 1 191 ? 54.477 -20.130 -33.884 1.00 29.98 191 GLY A C 1
ATOM 1562 O O . GLY A 1 191 ? 54.589 -19.287 -34.764 1.00 29.98 191 GLY A O 1
ATOM 1563 N N . SER A 1 192 ? 55.056 -19.837 -32.718 1.00 31.98 192 SER A N 1
ATOM 1564 C CA . SER A 1 192 ? 55.667 -20.590 -31.600 1.00 31.98 192 SER A CA 1
ATOM 1565 C C . SER A 1 192 ? 56.115 -19.514 -30.550 1.00 31.98 192 SER A C 1
ATOM 1567 O O . SER A 1 192 ? 55.909 -18.334 -30.842 1.00 31.98 192 SER A O 1
ATOM 1569 N N . PRO A 1 193 ? 56.865 -19.759 -29.446 1.00 46.19 193 PRO A N 1
ATOM 1570 C CA . PRO A 1 193 ? 56.932 -20.869 -28.484 1.00 46.19 193 PRO A CA 1
ATOM 1571 C C . PRO A 1 193 ? 56.791 -20.417 -26.993 1.00 46.19 193 PRO A C 1
ATOM 1573 O O . PRO A 1 193 ? 56.761 -19.241 -26.654 1.00 46.19 193 PRO A O 1
ATOM 1576 N N . GLU A 1 194 ? 56.798 -21.418 -26.102 1.00 32.06 194 GLU A N 1
ATOM 1577 C CA . GLU A 1 194 ? 57.381 -21.424 -24.741 1.00 32.06 194 GLU A CA 1
ATOM 1578 C C . GLU A 1 194 ? 56.882 -20.471 -23.634 1.00 32.06 194 GLU A C 1
ATOM 1580 O O . GLU A 1 194 ? 57.298 -19.325 -23.501 1.00 32.06 194 GLU A O 1
ATOM 1585 N N . LYS A 1 195 ? 56.210 -21.070 -22.637 1.00 30.75 195 LYS A N 1
ATOM 1586 C CA . LYS A 1 195 ? 56.817 -21.255 -21.302 1.00 30.75 195 LYS A CA 1
ATOM 1587 C C . LYS A 1 195 ? 56.148 -22.395 -20.537 1.00 30.75 195 LYS A C 1
ATOM 1589 O O . LYS A 1 195 ? 54.995 -22.344 -20.121 1.00 30.75 195 LYS A O 1
ATOM 1594 N N . ARG A 1 196 ? 56.946 -23.442 -20.360 1.00 28.38 196 ARG A N 1
ATOM 1595 C CA . ARG A 1 196 ? 56.723 -24.623 -19.533 1.00 28.38 196 ARG A CA 1
ATOM 1596 C C . ARG A 1 196 ? 56.957 -24.241 -18.070 1.00 28.38 196 ARG A C 1
ATOM 1598 O O . ARG A 1 196 ? 58.078 -23.917 -17.701 1.00 28.38 196 ARG A O 1
ATOM 1605 N N . SER A 1 197 ? 55.936 -24.338 -17.226 1.00 32.28 197 SER A N 1
ATOM 1606 C CA . SER A 1 197 ? 56.126 -24.489 -15.781 1.00 32.28 197 SER A CA 1
ATOM 1607 C C . SER A 1 197 ? 55.247 -25.632 -15.300 1.00 32.28 197 SER A C 1
ATOM 1609 O O . SER A 1 197 ? 54.021 -25.562 -15.308 1.00 32.28 197 SER A O 1
ATOM 1611 N N . ARG A 1 198 ? 55.921 -26.729 -14.959 1.00 33.81 198 ARG A N 1
ATOM 1612 C CA . ARG A 1 198 ? 55.373 -27.917 -14.313 1.00 33.81 198 ARG A CA 1
ATOM 1613 C C . ARG A 1 198 ? 54.980 -27.553 -12.880 1.00 33.81 198 ARG A C 1
ATOM 1615 O O . ARG A 1 198 ? 55.855 -27.134 -12.129 1.00 33.81 198 ARG A O 1
ATOM 1622 N N . ARG A 1 199 ? 53.746 -27.839 -12.462 1.00 32.12 199 ARG A N 1
ATOM 1623 C CA . ARG A 1 199 ? 53.470 -28.372 -11.117 1.00 32.12 199 ARG A CA 1
ATOM 1624 C C . ARG A 1 199 ? 52.385 -29.434 -11.204 1.00 32.12 199 ARG A C 1
ATOM 1626 O O . ARG A 1 199 ? 51.464 -29.339 -12.006 1.00 32.12 199 ARG A O 1
ATOM 1633 N N . MET A 1 200 ? 52.635 -30.477 -10.430 1.00 31.92 200 MET A N 1
ATOM 1634 C CA . MET A 1 200 ? 52.013 -31.791 -10.436 1.00 31.92 200 MET A CA 1
ATOM 1635 C C . MET A 1 200 ? 50.532 -31.722 -10.069 1.00 31.92 200 MET A C 1
ATOM 1637 O O . MET A 1 200 ? 50.116 -30.856 -9.303 1.00 31.92 200 MET A O 1
ATOM 1641 N N . GLY A 1 201 ? 49.761 -32.656 -10.619 1.00 29.53 201 GLY A N 1
ATOM 1642 C CA . GLY A 1 201 ? 48.357 -32.822 -10.293 1.00 29.53 201 GLY A CA 1
ATOM 1643 C C . GLY A 1 201 ? 48.134 -33.396 -8.897 1.00 29.53 201 GLY A C 1
ATOM 1644 O O . GLY A 1 201 ? 48.927 -34.187 -8.391 1.00 29.53 201 GLY A O 1
ATOM 1645 N N . THR A 1 202 ? 46.979 -33.054 -8.346 1.00 33.53 202 THR A N 1
ATOM 1646 C CA . THR A 1 202 ? 46.264 -33.867 -7.368 1.00 33.53 202 THR A CA 1
ATOM 1647 C C . THR A 1 202 ? 44.803 -33.862 -7.786 1.00 33.53 202 THR A C 1
ATOM 1649 O O . THR A 1 202 ? 44.137 -32.828 -7.820 1.00 33.53 202 THR A O 1
ATOM 1652 N N . ALA A 1 203 ? 44.345 -35.034 -8.211 1.00 30.64 203 ALA A N 1
ATOM 1653 C CA . ALA A 1 203 ? 42.945 -35.337 -8.427 1.00 30.64 203 ALA A CA 1
ATOM 1654 C C . ALA A 1 203 ? 42.230 -35.505 -7.075 1.00 30.64 203 ALA A C 1
ATOM 1656 O O . ALA A 1 203 ? 42.869 -35.813 -6.072 1.00 30.64 203 ALA A O 1
ATOM 1657 N N . ALA A 1 204 ? 40.900 -35.392 -7.124 1.00 31.33 204 ALA A N 1
ATOM 1658 C CA . ALA A 1 204 ? 39.927 -35.692 -6.071 1.00 31.33 204 ALA A CA 1
ATOM 1659 C C . ALA A 1 204 ? 39.752 -34.630 -4.968 1.00 31.33 204 ALA A C 1
ATOM 1661 O O . ALA A 1 204 ? 40.491 -34.576 -3.998 1.00 31.33 204 ALA A O 1
ATOM 1662 N N . SER A 1 205 ? 38.679 -33.841 -5.068 1.00 36.00 205 SER A N 1
ATOM 1663 C CA . SER A 1 205 ? 37.428 -34.162 -4.363 1.00 36.00 205 SER A CA 1
ATOM 1664 C C . SER A 1 205 ? 36.415 -33.034 -4.568 1.00 36.00 205 SER A C 1
ATOM 1666 O O . SER A 1 205 ? 36.588 -31.921 -4.072 1.00 36.00 205 SER A O 1
ATOM 1668 N N . ASN A 1 206 ? 35.333 -33.338 -5.283 1.00 42.16 206 ASN A N 1
ATOM 1669 C CA . ASN A 1 206 ? 34.079 -32.610 -5.140 1.00 42.16 206 ASN A CA 1
ATOM 1670 C C . ASN A 1 206 ? 33.603 -32.815 -3.696 1.00 42.16 206 ASN A C 1
ATOM 1672 O O . ASN A 1 206 ? 33.279 -33.942 -3.329 1.00 42.16 206 ASN A O 1
ATOM 1676 N N . LEU A 1 207 ? 33.570 -31.759 -2.884 1.00 36.56 207 LEU A N 1
ATOM 1677 C CA . LEU A 1 207 ? 32.911 -31.783 -1.581 1.00 36.56 207 LEU A CA 1
ATOM 1678 C C . LEU A 1 207 ? 31.805 -30.733 -1.566 1.00 36.56 207 LEU A C 1
ATOM 1680 O O . LEU A 1 207 ? 32.023 -29.524 -1.608 1.00 36.56 207 LEU A O 1
ATOM 1684 N N . THR A 1 208 ? 30.592 -31.265 -1.555 1.00 41.09 208 THR A N 1
ATOM 1685 C CA . THR A 1 208 ? 29.332 -30.617 -1.219 1.00 41.09 208 THR A CA 1
ATOM 1686 C C . THR A 1 208 ? 29.406 -29.972 0.169 1.00 41.09 208 THR A C 1
ATOM 1688 O O . THR A 1 208 ? 29.894 -30.614 1.099 1.00 41.09 208 THR A O 1
ATOM 1691 N N . PRO A 1 209 ? 28.874 -28.759 0.384 1.00 46.69 209 PRO A N 1
ATOM 1692 C CA . PRO A 1 209 ? 28.797 -28.186 1.717 1.00 46.69 209 PRO A CA 1
ATOM 1693 C C . PRO A 1 209 ? 27.441 -28.519 2.348 1.00 46.69 209 PRO A C 1
ATOM 1695 O O . PRO A 1 209 ? 26.544 -27.693 2.257 1.00 46.69 209 PRO A O 1
ATOM 1698 N N . TYR A 1 210 ? 27.276 -29.703 2.951 1.00 46.53 210 TYR A N 1
ATOM 1699 C CA . TYR A 1 210 ? 26.365 -29.939 4.090 1.00 46.53 210 TYR A CA 1
ATOM 1700 C C . TYR A 1 210 ? 26.347 -31.422 4.486 1.00 46.53 210 TYR A C 1
ATOM 1702 O O . TYR A 1 210 ? 25.619 -32.199 3.891 1.00 46.53 210 TYR A O 1
ATOM 1710 N N . GLU A 1 211 ? 27.094 -31.789 5.523 1.00 46.66 211 GLU A N 1
ATOM 1711 C CA . GLU A 1 211 ? 26.664 -32.779 6.521 1.00 46.66 211 GLU A CA 1
ATOM 1712 C C . GLU A 1 211 ? 27.306 -32.362 7.850 1.00 46.66 211 GLU A C 1
ATOM 1714 O O . GLU A 1 211 ? 28.444 -32.690 8.173 1.00 46.66 211 GLU A O 1
ATOM 1719 N N . MET A 1 212 ? 26.605 -31.494 8.581 1.00 48.69 212 MET A N 1
ATOM 1720 C CA . MET A 1 212 ? 26.968 -31.121 9.947 1.00 48.69 212 MET A CA 1
ATOM 1721 C C . MET A 1 212 ? 26.369 -32.168 10.883 1.00 48.69 212 MET A C 1
ATOM 1723 O O . MET A 1 212 ? 25.177 -32.132 11.178 1.00 48.69 212 MET A O 1
ATOM 1727 N N . ASN A 1 213 ? 27.202 -33.108 11.325 1.00 61.66 213 ASN A N 1
ATOM 1728 C CA . ASN A 1 213 ? 26.833 -34.153 12.277 1.00 61.66 213 ASN A CA 1
ATOM 1729 C C . ASN A 1 213 ? 26.290 -33.537 13.581 1.00 61.66 213 ASN A C 1
ATOM 1731 O O . ASN A 1 213 ? 26.834 -32.550 14.085 1.00 61.66 213 ASN A O 1
ATOM 1735 N N . GLU A 1 214 ? 25.241 -34.134 14.160 1.00 57.59 214 GLU A N 1
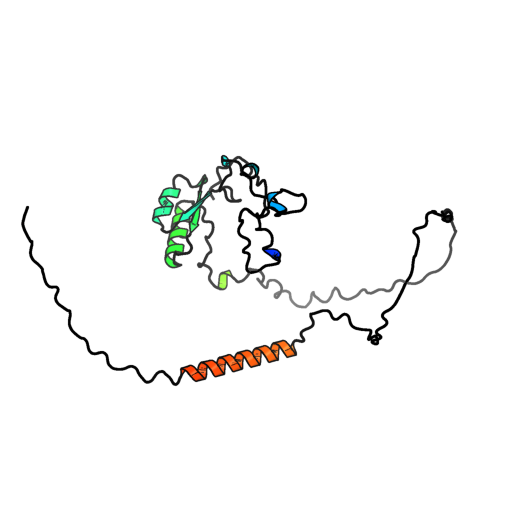ATOM 1736 C CA . GLU A 1 214 ? 24.543 -33.645 15.366 1.00 57.59 214 GLU A CA 1
ATOM 1737 C C . GLU A 1 214 ? 25.464 -33.352 16.565 1.00 57.59 214 GLU A C 1
ATOM 1739 O O . GLU A 1 214 ? 25.129 -32.555 17.444 1.00 57.59 214 GLU A O 1
ATOM 1744 N N . THR A 1 215 ? 26.638 -33.980 16.608 1.00 59.22 215 THR A N 1
ATOM 1745 C CA . THR A 1 215 ? 27.667 -33.777 17.633 1.00 59.22 215 THR A CA 1
ATOM 1746 C C . THR A 1 215 ? 28.249 -32.361 17.610 1.00 59.22 215 THR A C 1
ATOM 1748 O O . THR A 1 215 ? 28.535 -31.800 18.666 1.00 59.22 215 THR A O 1
ATOM 1751 N N . HIS A 1 216 ? 28.346 -31.740 16.432 1.00 60.78 216 HIS A N 1
ATOM 1752 C CA . HIS A 1 216 ? 28.908 -30.400 16.256 1.00 60.78 216 HIS A CA 1
ATOM 1753 C C . HIS A 1 216 ? 27.902 -29.292 16.613 1.00 60.78 216 HIS A C 1
ATOM 1755 O O . HIS A 1 216 ? 28.267 -28.226 17.105 1.00 60.78 216 HIS A O 1
ATOM 1761 N N . ILE A 1 217 ? 26.604 -29.561 16.441 1.00 65.38 217 ILE A N 1
ATOM 1762 C CA . ILE A 1 217 ? 25.530 -28.652 16.871 1.00 65.38 217 ILE A CA 1
ATOM 1763 C C . ILE A 1 217 ? 25.428 -28.642 18.403 1.00 65.38 217 ILE A C 1
ATOM 1765 O O . ILE A 1 217 ? 25.281 -27.579 19.009 1.00 65.38 217 ILE A O 1
ATOM 1769 N N . LYS A 1 218 ? 25.567 -29.814 19.041 1.00 68.75 218 LYS A N 1
ATOM 1770 C CA . LYS A 1 218 ? 25.555 -29.953 20.506 1.00 68.75 218 LYS A CA 1
ATOM 1771 C C . LYS A 1 218 ? 26.765 -29.266 21.153 1.00 68.75 218 LYS A C 1
ATOM 1773 O O . LYS A 1 218 ? 26.589 -28.589 22.164 1.00 68.75 218 LYS A O 1
ATOM 1778 N N . SER A 1 219 ? 27.959 -29.349 20.553 1.00 68.81 219 SER A N 1
ATOM 1779 C CA . SER A 1 219 ? 29.151 -28.660 21.074 1.00 68.81 219 SER A CA 1
ATOM 1780 C C . SER A 1 219 ? 29.057 -27.135 20.946 1.00 68.81 219 SER A C 1
ATOM 1782 O O . SER A 1 219 ? 29.368 -26.421 21.898 1.00 68.81 219 SER A O 1
ATOM 1784 N N . LEU A 1 220 ? 28.546 -26.616 19.823 1.00 69.19 220 LEU A N 1
ATOM 1785 C CA . LEU A 1 220 ? 28.352 -25.174 19.629 1.00 69.19 220 LEU A CA 1
ATOM 1786 C C . LEU A 1 220 ? 27.274 -24.589 20.554 1.00 69.19 220 LEU A C 1
ATOM 1788 O O . LEU A 1 220 ? 27.425 -23.462 21.026 1.00 69.19 220 LEU A O 1
ATOM 1792 N N . LEU A 1 221 ? 26.209 -25.342 20.854 1.00 73.88 221 LEU A N 1
ATOM 1793 C CA . LEU A 1 221 ? 25.202 -24.942 21.845 1.00 73.88 221 LEU A CA 1
ATOM 1794 C C . LEU A 1 221 ? 25.786 -24.881 23.259 1.00 73.88 221 LEU A C 1
ATOM 1796 O O . LEU A 1 221 ? 25.542 -23.905 23.963 1.00 73.88 221 LEU A O 1
ATOM 1800 N N . LEU A 1 222 ? 26.602 -25.862 23.649 1.00 73.69 222 LEU A N 1
ATOM 1801 C CA . LEU A 1 222 ? 27.263 -25.880 24.957 1.00 73.69 222 LEU A CA 1
ATOM 1802 C C . LEU A 1 222 ? 28.218 -24.695 25.132 1.00 73.69 222 LEU A C 1
ATOM 1804 O O . LEU A 1 222 ? 28.141 -24.001 26.141 1.00 73.69 222 LEU A O 1
ATOM 1808 N N . VAL A 1 223 ? 29.040 -24.392 24.122 1.00 77.31 223 VAL A N 1
ATOM 1809 C CA . VAL A 1 223 ? 29.945 -23.228 24.141 1.00 77.31 223 VAL A CA 1
ATOM 1810 C C . VAL A 1 223 ? 29.162 -21.915 24.240 1.00 77.31 223 VAL A C 1
ATOM 1812 O O . VAL A 1 223 ? 29.563 -21.000 24.957 1.00 77.31 223 VAL A O 1
ATOM 1815 N N . ARG A 1 224 ? 28.007 -21.821 23.572 1.00 78.25 224 ARG A N 1
ATOM 1816 C CA . ARG A 1 224 ? 27.161 -20.620 23.579 1.00 78.25 224 ARG A CA 1
ATOM 1817 C C . ARG A 1 224 ? 26.411 -20.429 24.903 1.00 78.25 224 ARG A C 1
ATOM 1819 O O . ARG A 1 224 ? 26.262 -19.292 25.343 1.00 78.25 224 ARG A O 1
ATOM 1826 N N . ILE A 1 225 ? 26.001 -21.519 25.555 1.00 79.00 225 ILE A N 1
ATOM 1827 C CA . ILE A 1 225 ? 25.440 -21.505 26.915 1.00 79.00 225 ILE A CA 1
ATOM 1828 C C . ILE A 1 225 ? 26.525 -21.112 27.931 1.00 79.00 225 ILE A C 1
ATOM 1830 O O . ILE A 1 225 ? 26.277 -20.261 28.782 1.00 79.00 225 ILE A O 1
ATOM 1834 N N . TYR A 1 226 ? 27.744 -21.644 27.799 1.00 74.00 226 TYR A N 1
ATOM 1835 C CA . TYR A 1 226 ? 28.865 -21.317 28.689 1.00 74.00 226 TYR A CA 1
ATOM 1836 C C . TYR A 1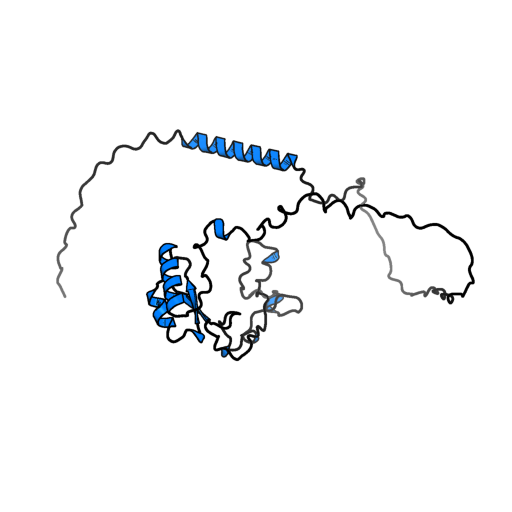 226 ? 29.299 -19.846 28.573 1.00 74.00 226 TYR A C 1
ATOM 1838 O O . TYR A 1 226 ? 29.526 -19.184 29.583 1.00 74.00 226 TYR A O 1
ATOM 1846 N N . LEU A 1 227 ? 29.340 -19.297 27.352 1.00 74.50 227 LEU A N 1
ATOM 1847 C CA . LEU A 1 227 ? 29.606 -17.872 27.112 1.00 74.50 227 LEU A CA 1
ATOM 1848 C C . LEU A 1 227 ? 28.505 -16.964 27.680 1.00 74.50 227 LEU A C 1
ATOM 1850 O O . LEU A 1 227 ? 28.816 -15.910 28.225 1.00 74.50 227 LEU A O 1
ATOM 1854 N N . PHE A 1 228 ? 27.234 -17.371 27.603 1.00 76.19 228 PHE A N 1
ATOM 1855 C CA . PHE A 1 228 ? 26.122 -16.624 28.205 1.00 76.19 228 PHE A CA 1
ATOM 1856 C C . PHE A 1 228 ? 26.175 -16.628 29.743 1.00 76.19 228 PHE A C 1
ATOM 1858 O O . PHE A 1 228 ? 25.833 -15.630 30.379 1.00 76.19 228 PHE A O 1
ATOM 1865 N N . PHE A 1 229 ? 26.642 -17.727 30.341 1.00 72.50 229 PHE A N 1
ATOM 1866 C CA . PHE A 1 229 ? 26.829 -17.839 31.788 1.00 72.50 229 PHE A CA 1
ATOM 1867 C C . PHE A 1 229 ? 28.031 -17.013 32.281 1.00 72.50 229 PHE A C 1
ATOM 1869 O O . PHE A 1 229 ? 27.934 -16.325 33.293 1.00 72.50 229 PHE A O 1
ATOM 1876 N N . LEU A 1 230 ? 29.137 -16.995 31.525 1.00 66.75 230 LEU A N 1
ATOM 1877 C CA . LEU A 1 230 ? 30.320 -16.177 31.832 1.00 66.75 230 LEU A CA 1
ATOM 1878 C C . LEU A 1 230 ? 30.069 -14.666 31.686 1.00 66.75 230 LEU A C 1
ATOM 1880 O O . LEU A 1 230 ? 30.620 -13.887 32.459 1.00 66.75 230 LEU A O 1
ATOM 1884 N N . LEU A 1 231 ? 29.216 -14.245 30.746 1.00 65.69 231 LEU A N 1
ATOM 1885 C CA . LEU A 1 231 ? 28.815 -12.839 30.595 1.00 65.69 231 LEU A CA 1
ATOM 1886 C C . LEU A 1 231 ? 27.878 -12.365 31.720 1.00 65.69 231 LEU A C 1
ATOM 1888 O O . LEU A 1 231 ? 28.044 -11.248 32.202 1.00 65.69 231 LEU A O 1
ATOM 1892 N N . ASN A 1 232 ? 26.965 -13.215 32.205 1.00 60.31 232 ASN A N 1
ATOM 1893 C CA . ASN A 1 232 ? 26.091 -12.877 33.340 1.00 60.31 232 ASN A CA 1
ATOM 1894 C C . ASN A 1 232 ? 26.829 -12.813 34.689 1.00 60.31 232 ASN A C 1
ATOM 1896 O O . ASN A 1 232 ? 26.406 -12.082 35.581 1.00 60.31 232 ASN A O 1
ATOM 1900 N N . LEU A 1 233 ? 27.947 -13.532 34.855 1.00 56.12 233 LEU A N 1
ATOM 1901 C CA . LEU A 1 233 ? 28.754 -13.444 36.080 1.00 56.12 233 LEU A CA 1
ATOM 1902 C C . LEU A 1 233 ? 29.548 -12.127 36.187 1.00 56.12 233 LEU A C 1
ATOM 1904 O O . LEU A 1 233 ? 29.947 -11.747 37.286 1.00 56.12 233 LEU A O 1
ATOM 1908 N N . HIS A 1 234 ? 29.766 -11.418 35.073 1.00 54.91 234 HIS A N 1
ATOM 1909 C CA . HIS A 1 234 ? 30.531 -10.165 35.052 1.00 54.91 234 HIS A CA 1
ATOM 1910 C C . HIS A 1 234 ? 29.681 -8.927 35.403 1.00 54.91 234 HIS A C 1
ATOM 1912 O O . HIS A 1 234 ? 30.222 -7.915 35.845 1.00 54.91 234 HIS A O 1
ATOM 1918 N N . GLU A 1 235 ? 28.351 -8.995 35.276 1.00 54.12 235 GLU A N 1
ATOM 1919 C CA . GLU A 1 235 ? 27.451 -7.876 35.614 1.00 54.12 235 GLU A CA 1
ATOM 1920 C C . GLU A 1 235 ? 27.123 -7.779 37.115 1.00 54.12 235 GLU A C 1
ATOM 1922 O O . GLU A 1 235 ? 26.703 -6.724 37.591 1.00 54.12 235 GLU A O 1
ATOM 1927 N N . HIS A 1 236 ? 27.391 -8.823 37.908 1.00 51.28 236 HIS A N 1
ATOM 1928 C CA . HIS A 1 236 ? 27.051 -8.832 39.336 1.00 51.28 236 HIS A CA 1
ATOM 1929 C C . HIS A 1 236 ? 28.034 -8.067 40.246 1.00 51.28 236 HIS A C 1
ATOM 1931 O O . HIS A 1 236 ? 27.741 -7.877 41.426 1.00 51.28 236 HIS A O 1
ATOM 1937 N N . HIS A 1 237 ? 29.170 -7.582 39.724 1.00 50.94 237 HIS A N 1
ATOM 1938 C CA . HIS A 1 237 ? 30.201 -6.899 40.524 1.00 50.94 237 HIS A CA 1
ATOM 1939 C C . HIS A 1 237 ? 30.169 -5.357 40.447 1.00 50.94 237 HIS A C 1
ATOM 1941 O O . HIS A 1 237 ? 30.960 -4.695 41.118 1.00 50.94 237 HIS A O 1
ATOM 1947 N N . HIS A 1 238 ? 29.246 -4.763 39.675 1.00 49.06 238 HIS A N 1
ATOM 1948 C CA . HIS A 1 238 ? 29.179 -3.305 39.467 1.00 49.06 238 HIS A CA 1
ATOM 1949 C C . HIS A 1 238 ? 28.011 -2.581 40.163 1.00 49.06 238 HIS A C 1
ATOM 1951 O O . HIS A 1 238 ? 27.920 -1.356 40.076 1.00 49.06 238 HIS A O 1
ATOM 1957 N N . HIS A 1 239 ? 27.157 -3.281 40.920 1.00 45.50 239 HIS A N 1
ATOM 1958 C CA . HIS A 1 239 ? 25.953 -2.685 41.524 1.00 45.50 239 HIS A CA 1
ATOM 1959 C C . HIS A 1 239 ? 26.105 -2.105 42.947 1.00 45.50 239 HIS A C 1
ATOM 1961 O O . HIS A 1 239 ? 25.107 -1.763 43.574 1.00 45.50 239 HIS A O 1
ATOM 1967 N N . HIS A 1 240 ? 27.330 -1.890 43.441 1.00 45.47 240 HIS A N 1
ATOM 1968 C CA . HIS A 1 240 ? 27.585 -1.203 44.720 1.00 45.47 240 HIS A CA 1
ATOM 1969 C C . HIS A 1 240 ? 28.304 0.143 44.542 1.00 45.47 240 HIS A C 1
ATOM 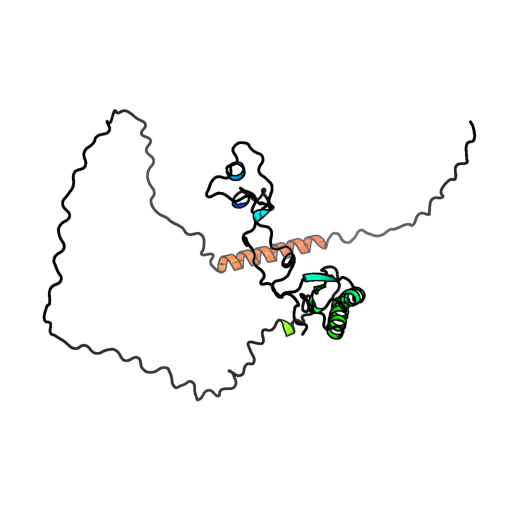1971 O O . HIS A 1 240 ? 29.365 0.373 45.116 1.00 45.47 240 HIS A O 1
ATOM 1977 N N . ARG A 1 241 ? 27.737 1.077 43.761 1.00 48.12 241 ARG A N 1
ATOM 1978 C CA . ARG A 1 241 ? 28.088 2.504 43.915 1.00 48.12 241 ARG A CA 1
ATOM 1979 C C . ARG A 1 241 ? 27.060 3.471 43.326 1.00 48.12 241 ARG A C 1
ATOM 1981 O O . ARG A 1 241 ? 27.351 4.206 42.393 1.00 48.12 241 ARG A O 1
ATOM 1988 N N . THR A 1 242 ? 25.867 3.534 43.913 1.00 42.88 242 THR A N 1
ATOM 1989 C CA . THR A 1 242 ? 24.969 4.686 43.723 1.00 42.88 242 THR A CA 1
ATOM 1990 C C . THR A 1 242 ? 24.195 4.998 45.002 1.00 42.88 242 THR A C 1
ATOM 1992 O O . THR A 1 242 ? 23.089 4.509 45.187 1.00 42.88 242 THR A O 1
ATOM 1995 N N . HIS A 1 243 ? 24.745 5.856 45.860 1.00 42.81 243 HIS A N 1
ATOM 1996 C CA . HIS A 1 243 ? 23.957 6.695 46.764 1.00 42.81 243 HIS A CA 1
ATOM 1997 C C . HIS A 1 243 ? 24.664 8.042 46.915 1.00 42.81 243 HIS A C 1
ATOM 1999 O O . HIS A 1 243 ? 25.810 8.085 47.339 1.00 42.81 243 HIS A O 1
ATOM 2005 N N . HIS A 1 244 ? 23.995 9.103 46.458 1.00 37.25 244 HIS A N 1
ATOM 2006 C CA . HIS A 1 244 ? 23.778 10.388 47.135 1.00 37.25 244 HIS A CA 1
ATOM 2007 C C . HIS A 1 244 ? 23.278 11.401 46.093 1.00 37.25 244 HIS A C 1
ATOM 2009 O O . HIS A 1 244 ? 24.040 11.961 45.312 1.00 37.25 244 HIS A O 1
ATOM 2015 N N . ARG A 1 245 ? 21.953 11.599 46.066 1.00 36.50 245 ARG A N 1
ATOM 2016 C CA . ARG A 1 245 ? 21.317 12.787 45.487 1.00 36.50 245 ARG A CA 1
ATOM 2017 C C . ARG A 1 245 ? 21.220 13.832 46.596 1.00 36.50 245 ARG A C 1
ATOM 2019 O O . ARG A 1 245 ? 20.641 13.538 47.637 1.00 36.50 245 ARG A O 1
ATOM 2026 N N . THR A 1 246 ? 21.731 15.030 46.353 1.00 44.69 246 THR A N 1
ATOM 2027 C CA . THR A 1 246 ? 21.325 16.262 47.042 1.00 44.69 246 THR A CA 1
ATOM 2028 C C . THR A 1 246 ? 20.453 17.078 46.077 1.00 44.69 246 THR A C 1
ATOM 2030 O O . THR A 1 246 ? 20.746 17.095 44.879 1.00 44.69 246 THR A O 1
ATOM 2033 N N . PRO A 1 247 ? 19.359 17.716 46.530 1.00 47.94 247 PRO A N 1
ATOM 2034 C CA . PRO A 1 247 ? 18.564 18.594 45.682 1.00 47.94 247 PRO A CA 1
ATOM 2035 C C . PRO A 1 247 ? 19.078 20.035 45.809 1.00 47.94 247 PRO A C 1
ATOM 2037 O O . PRO A 1 247 ? 19.105 20.584 46.908 1.00 47.94 247 PRO A O 1
ATOM 2040 N N . SER A 1 248 ? 19.473 20.658 44.697 1.00 42.50 248 SER A N 1
ATOM 2041 C CA . SER A 1 248 ? 19.674 22.108 44.613 1.00 42.50 248 SER A CA 1
ATOM 2042 C C . SER A 1 248 ? 18.481 22.784 43.926 1.00 42.50 248 SER A C 1
ATOM 2044 O O . SER A 1 248 ? 17.815 22.219 43.060 1.00 42.50 248 SER A O 1
ATOM 2046 N N . SER A 1 249 ? 18.195 23.979 44.429 1.00 51.22 249 SER A N 1
ATOM 2047 C CA . SER A 1 249 ? 17.037 24.858 44.263 1.00 51.22 249 SER A CA 1
ATOM 2048 C C . SER A 1 249 ? 16.813 25.422 42.846 1.00 51.22 249 SER A C 1
ATOM 2050 O O . SER A 1 249 ? 17.726 25.419 42.020 1.00 51.22 249 SER A O 1
ATOM 2052 N N . PRO A 1 250 ? 15.601 25.945 42.557 1.00 53.59 250 PRO A N 1
ATOM 2053 C CA . PRO A 1 250 ? 15.268 26.526 41.260 1.00 53.59 250 PRO A CA 1
ATOM 2054 C C . PRO A 1 250 ? 15.850 27.938 41.106 1.00 53.59 250 PRO A C 1
ATOM 2056 O O . PRO A 1 250 ? 15.677 28.798 41.968 1.00 53.59 250 PRO A O 1
ATOM 2059 N N . PHE A 1 251 ? 16.526 28.165 39.980 1.00 46.38 251 PHE A N 1
ATOM 2060 C CA . PHE A 1 251 ? 17.088 29.454 39.590 1.00 46.38 251 PHE A CA 1
ATOM 2061 C C . PHE A 1 251 ? 15.988 30.378 39.047 1.00 46.38 251 PHE A C 1
ATOM 2063 O O . PHE A 1 251 ? 15.231 30.019 38.145 1.00 46.38 251 PHE A O 1
ATOM 2070 N N . SER A 1 252 ? 15.928 31.569 39.628 1.00 41.75 252 SER A N 1
ATOM 2071 C CA . SER A 1 252 ? 15.120 32.729 39.265 1.00 41.75 252 SER A CA 1
ATOM 2072 C C . SER A 1 252 ? 15.515 33.315 37.904 1.00 41.75 252 SER A C 1
ATOM 2074 O O . SER A 1 252 ? 16.693 33.548 37.639 1.00 41.75 252 SER A O 1
ATOM 2076 N N . SER A 1 253 ? 14.519 33.608 37.071 1.00 50.44 253 SER A N 1
ATOM 2077 C CA . SER A 1 253 ? 14.620 34.394 35.836 1.00 50.44 253 SER A CA 1
ATOM 2078 C C . SER A 1 253 ? 14.757 35.897 36.128 1.00 50.44 253 SER A C 1
ATOM 2080 O O . SER A 1 253 ? 13.913 36.415 36.864 1.00 50.44 253 SER A O 1
ATOM 2082 N N . PRO A 1 254 ? 15.717 36.629 35.532 1.00 55.88 254 PRO A N 1
ATOM 2083 C CA . PRO A 1 254 ? 15.708 38.084 35.548 1.00 55.88 254 PRO A CA 1
ATOM 2084 C C . PRO A 1 254 ? 14.926 38.649 34.355 1.00 55.88 254 PRO A C 1
ATOM 2086 O O . PRO A 1 254 ? 15.124 38.265 33.204 1.00 55.88 254 PRO A O 1
ATOM 2089 N N . SER A 1 255 ? 14.030 39.577 34.674 1.00 47.59 255 SER A N 1
ATOM 2090 C CA . SER A 1 255 ? 13.385 40.533 33.779 1.00 47.59 255 SER A CA 1
ATOM 2091 C C . SER A 1 255 ? 14.387 41.578 33.282 1.00 47.59 255 SER A C 1
ATOM 2093 O O . SER A 1 255 ? 15.074 42.178 34.109 1.00 47.59 255 SER A O 1
ATOM 2095 N N . GLU A 1 256 ? 14.394 41.873 31.981 1.00 56.59 256 GLU A N 1
ATOM 2096 C CA . GLU A 1 256 ? 14.999 43.097 31.439 1.00 56.59 256 GLU A CA 1
ATOM 2097 C C . GLU A 1 256 ? 13.919 44.041 30.859 1.00 56.59 256 GLU A C 1
ATOM 2099 O O . GLU A 1 256 ? 12.921 43.562 30.309 1.00 56.59 256 GLU A O 1
ATOM 2104 N N . PRO A 1 257 ? 14.078 45.370 31.036 1.00 67.31 257 PRO A N 1
ATOM 2105 C CA . PRO A 1 257 ? 13.072 46.400 30.748 1.00 67.31 257 PRO A CA 1
ATOM 2106 C C . PRO A 1 257 ? 13.074 46.912 29.288 1.00 67.31 257 PRO A C 1
ATOM 2108 O O . PRO A 1 257 ? 14.034 46.688 28.550 1.00 67.31 257 PRO A O 1
ATOM 2111 N N . PRO A 1 258 ? 12.018 47.640 28.862 1.00 60.53 258 PRO A N 1
ATOM 2112 C CA . PRO A 1 258 ? 11.887 48.134 27.493 1.00 60.53 258 PRO A CA 1
ATOM 2113 C C . PRO A 1 258 ? 12.786 49.349 27.230 1.00 60.53 258 PRO A C 1
ATOM 2115 O O . PRO A 1 258 ? 12.776 50.315 27.993 1.00 60.53 258 PRO A O 1
ATOM 2118 N N . CYS A 1 259 ? 13.510 49.330 26.109 1.00 50.56 259 CYS A N 1
ATOM 2119 C CA . CYS A 1 259 ? 14.236 50.492 25.608 1.00 50.56 259 CYS A CA 1
ATOM 2120 C C . CYS A 1 259 ? 13.446 51.153 24.471 1.00 50.56 259 CYS A C 1
ATOM 2122 O O . CYS A 1 259 ? 13.260 50.589 23.393 1.00 50.56 259 CYS A O 1
ATOM 2124 N N . THR A 1 260 ? 12.957 52.350 24.766 1.00 57.97 260 THR A N 1
ATOM 2125 C CA . THR A 1 260 ? 12.429 53.365 23.853 1.00 57.97 260 THR A CA 1
ATOM 2126 C C . THR A 1 260 ? 13.548 53.890 22.942 1.00 57.97 260 THR A C 1
ATOM 2128 O O . THR A 1 260 ? 14.669 54.053 23.424 1.00 57.97 260 THR A O 1
ATOM 2131 N N . THR A 1 261 ? 13.234 54.248 21.685 1.00 54.06 261 THR A N 1
ATOM 2132 C CA . THR A 1 261 ? 13.546 55.542 21.005 1.00 54.06 261 THR A CA 1
ATOM 2133 C C . THR A 1 261 ? 13.739 55.377 19.479 1.00 54.06 261 THR A C 1
ATOM 2135 O O . THR A 1 261 ? 14.581 54.596 19.045 1.00 54.06 261 THR A O 1
ATOM 2138 N N . ILE A 1 262 ? 12.984 56.222 18.747 1.00 49.44 262 ILE A N 1
ATOM 2139 C CA . ILE A 1 262 ? 12.954 56.625 17.312 1.00 49.44 262 ILE A CA 1
ATOM 2140 C C . ILE A 1 262 ? 12.360 55.652 16.289 1.00 49.44 262 ILE A C 1
ATOM 2142 O O . ILE A 1 262 ? 13.031 54.676 15.899 1.00 49.44 262 ILE A O 1
#

Sequence (262 aa):
MAVPKLDKKIVKKRVKKFKRPHSDWKICVKENWRRPKGIDSRVRRKFKGVTLMPNIGYGSDKKTRHYLPNGFKKFVVHNAKELEVLMMHNRTYCAEIAHNVSTRKRKDIVERAAQLDVVVTNKLARLRSQEDEAPHTLSLSWLKKPPHEVVFLVKKRQQPPSFSTTLPVEEAPPKHPLTAAKNPNPIFFIGSPEKRSRRMGTAASNLTPYEMNETHIKSLLLVRIYLFFLLNLHEHHHHHRTHHRTPSSPFSSPSEPPCTTI

Radius of gyration: 38.65 Å; chains: 1; bounding box: 79×128×93 Å

Organism: NCBI:txid75947

pLDDT: mean 70.37, std 24.05, range [27.19, 96.88]

InterPro domains:
  IPR001515 Large ribosomal subunit protein eL32 [PF01655] (16-122)
  IPR001515 Large ribosomal subunit protein eL32 [PTHR23413] (1-133)
  IPR001515 Large ribosomal subunit protein eL32 [SM01393] (15-122)
  IPR001515 Large ribosomal subunit protein eL32 [cd00513] (22-122)
  IPR036351 Large ribosomal subunit protein eL32 superfamily [SSF52042] (3-131)

Foldseek 3Di:
DAAAPDPDDWDQLDDDDQFDPPVVPDVVRDRDDDQDDDPPPCQNVPDPPDGHDDDPVRDTDPSNPQDDPSNEHEDEDAALVVVVVCLVVQNHYAYEYDPPHDPVRLVVNLVSCVVSVHHYPCNCPPVDDPVNVPPPPDPPPVVPDDPPPPPPDDDDPDDDDDDDDDDDDDDDDDDDDDDDDDDDDDDDDDDDDDDDDDDDDDDDDDDDPDDDDPVNVVVVVVVVVVVVVVVVVVVVPPPPDDDDDDDDDDDDDDDDDDDDDD